Protein AF-A0A7S0TA50-F1 (afdb_monomer_lite)

Foldseek 3Di:
DVVVVVVVPDDDDDDDDPPQWDFDPAFDDPLRLLQLLLVLLLQQLVDDPVRQVVVPWDDFACLQEPPNDDVVCLVCQLVVLCVVCVVVVVPCVVVNCVSVVCSVCVVVVNVVFVVLLVVRKTWGLRQQERVQKIWHFDDDPPDDDTRIHIDGHDSVRIGITHSVNNSVNHCVHRHDVVQVDDPPDDGPSNVSSVVSNVVSNVVVVVVVVVPPDPPPDPDDDDD

Sequence (223 aa):
NEIDDVLRMSFMIVMEDLEGWTQPSGIMQKEEAQSAIRALAQFHASCSPAVLADLQLERGSFWSPLTKRPASEVESMDESWAALVENFPHELKPLSWIGTALRLVSSELDSIASRLTQQYPALIHGDAKAPNMFFRCLRSGEDGEGVLETKLVDFQWSGVGFGAVDVEYLLATSTDAYLCMDAFGPTPYHRMYYEAWVAAARNKTRIGTSAGVCFDGDQDHDG

pLDDT: mean 82.38, std 17.45, range [34.06, 98.0]

InterPro domains:
  IPR004119 Ecdysteroid kinase-like [PF02958] (13-178)
  IPR011009 Protein kinase-like domain superfamily [SSF56112] (12-184)

Structure (mmCIF, N/CA/C/O backbone):
data_AF-A0A7S0TA50-F1
#
_entry.id   AF-A0A7S0TA50-F1
#
loop_
_atom_site.group_PDB
_atom_site.id
_atom_site.type_symbol
_atom_site.label_atom_id
_atom_site.label_alt_id
_atom_site.label_comp_id
_atom_site.label_asym_id
_atom_site.label_entity_id
_atom_site.label_seq_id
_atom_site.pdbx_PDB_ins_code
_atom_site.Cartn_x
_atom_site.Cartn_y
_atom_site.Cartn_z
_atom_site.occupancy
_atom_site.B_iso_or_equiv
_atom_site.auth_seq_id
_atom_site.auth_comp_id
_atom_site.auth_asym_id
_atom_site.auth_atom_id
_atom_site.pdbx_PDB_model_num
ATOM 1 N N . ASN A 1 1 ? 11.323 -33.831 14.080 1.00 52.47 1 ASN A N 1
ATOM 2 C CA . ASN A 1 1 ? 9.902 -34.201 13.926 1.00 52.47 1 ASN A CA 1
ATOM 3 C C . ASN A 1 1 ? 8.905 -33.272 14.618 1.00 52.47 1 ASN A C 1
ATOM 5 O O . ASN A 1 1 ? 7.731 -33.500 14.415 1.00 52.47 1 ASN A O 1
ATOM 9 N N . GLU A 1 2 ? 9.305 -32.207 15.329 1.00 50.88 2 GLU A N 1
ATOM 10 C CA . GLU A 1 2 ? 8.359 -31.158 15.797 1.00 50.88 2 GLU A CA 1
ATOM 11 C C . GLU A 1 2 ? 8.230 -29.966 14.827 1.00 50.88 2 GLU A C 1
ATOM 13 O O . GLU A 1 2 ? 7.226 -29.264 14.834 1.00 50.88 2 GLU A O 1
ATOM 18 N N . ILE A 1 3 ? 9.220 -29.749 13.952 1.00 52.62 3 ILE A N 1
ATOM 19 C CA . ILE A 1 3 ? 9.240 -28.618 13.001 1.00 52.62 3 ILE A CA 1
ATOM 20 C C . ILE A 1 3 ? 8.181 -28.777 11.889 1.00 52.62 3 ILE A C 1
ATOM 22 O O . ILE A 1 3 ? 7.643 -27.781 11.412 1.00 52.62 3 ILE A O 1
ATOM 26 N N . ASP A 1 4 ? 7.816 -30.013 11.533 1.00 49.25 4 ASP A N 1
ATOM 27 C CA . ASP A 1 4 ? 6.771 -30.289 10.533 1.00 49.25 4 ASP A CA 1
ATOM 28 C C . ASP A 1 4 ? 5.342 -30.031 11.051 1.00 49.25 4 ASP A C 1
ATOM 30 O O . ASP A 1 4 ? 4.429 -29.849 10.244 1.00 49.25 4 ASP A O 1
ATOM 34 N N . ASP A 1 5 ? 5.124 -29.984 12.372 1.00 48.88 5 ASP A N 1
ATOM 35 C CA . ASP A 1 5 ? 3.789 -29.779 12.959 1.00 48.88 5 ASP A CA 1
ATOM 36 C C . ASP A 1 5 ? 3.395 -28.294 13.040 1.00 48.88 5 ASP A C 1
ATOM 38 O O . ASP A 1 5 ? 2.219 -27.959 12.893 1.00 48.88 5 ASP A O 1
ATOM 42 N N . VAL A 1 6 ? 4.363 -27.378 13.174 1.00 52.69 6 VAL A N 1
ATOM 43 C CA . VAL A 1 6 ? 4.094 -25.925 13.196 1.00 52.69 6 VAL A CA 1
ATOM 44 C C . VAL A 1 6 ? 3.616 -25.425 11.826 1.00 52.69 6 VAL A C 1
ATOM 46 O O . VAL A 1 6 ? 2.720 -24.589 11.746 1.00 52.69 6 VAL A O 1
ATOM 49 N N . LEU A 1 7 ? 4.136 -26.001 10.735 1.00 52.47 7 LEU A N 1
ATOM 50 C CA . LEU A 1 7 ? 3.726 -25.677 9.361 1.00 52.47 7 LEU A CA 1
ATOM 51 C C . LEU A 1 7 ? 2.369 -26.289 8.962 1.00 52.47 7 LEU A C 1
ATOM 53 O O . LEU A 1 7 ? 1.858 -26.005 7.880 1.00 52.47 7 LEU A O 1
ATOM 57 N N . ARG A 1 8 ? 1.771 -27.123 9.824 1.00 53.59 8 ARG A N 1
ATOM 58 C CA . ARG A 1 8 ? 0.462 -27.762 9.611 1.00 53.59 8 ARG A CA 1
ATOM 59 C C . ARG A 1 8 ? -0.677 -27.114 10.385 1.00 53.59 8 ARG A C 1
ATOM 61 O O . ARG A 1 8 ? -1.814 -27.580 10.275 1.00 53.59 8 ARG A O 1
ATOM 68 N N . MET A 1 9 ? -0.418 -26.048 11.140 1.00 57.44 9 MET A N 1
ATOM 69 C CA . MET A 1 9 ? -1.472 -25.340 11.860 1.00 57.44 9 MET A CA 1
ATOM 70 C C . MET A 1 9 ? -2.361 -24.570 10.879 1.00 57.44 9 MET A C 1
ATOM 72 O O . MET A 1 9 ? -2.149 -23.402 10.576 1.00 57.44 9 MET A O 1
ATOM 76 N N . SER A 1 10 ? -3.386 -25.257 10.381 1.00 75.31 10 SER A N 1
ATOM 77 C CA . SER A 1 10 ? -4.509 -24.630 9.697 1.00 75.31 10 SER A CA 1
ATOM 78 C C . SER A 1 10 ? -5.401 -24.008 10.764 1.00 75.31 10 SER A C 1
ATOM 80 O O . SER A 1 10 ? -6.072 -24.723 11.507 1.00 75.31 10 SER A O 1
ATOM 82 N N . PHE A 1 11 ? -5.387 -22.685 10.875 1.00 82.31 11 PHE A N 1
ATOM 83 C CA . PHE A 1 11 ? -6.393 -21.963 11.645 1.00 82.31 11 PHE A CA 1
ATOM 84 C C . PHE A 1 11 ? -7.486 -21.470 10.696 1.00 82.31 11 PHE A C 1
ATOM 86 O O . PHE A 1 11 ? -7.231 -21.150 9.536 1.00 82.31 11 PHE A O 1
ATOM 93 N N . MET A 1 12 ? -8.721 -21.434 11.186 1.00 86.50 12 MET A N 1
ATOM 94 C CA . MET A 1 12 ? -9.870 -20.928 10.444 1.00 86.50 12 MET A CA 1
ATOM 95 C C . MET A 1 12 ? -10.347 -19.647 11.115 1.00 86.50 12 MET A C 1
ATOM 97 O O . MET A 1 12 ? -10.626 -19.646 12.313 1.00 86.50 12 MET A O 1
ATOM 101 N N . ILE A 1 13 ? -10.454 -18.572 10.338 1.00 88.81 13 ILE A N 1
ATOM 102 C CA . ILE A 1 13 ? -11.077 -17.321 10.772 1.00 88.81 13 ILE A CA 1
ATOM 103 C C . ILE A 1 13 ? -12.459 -17.254 10.128 1.00 88.81 13 ILE A C 1
ATOM 105 O O . ILE A 1 13 ? -12.588 -17.407 8.915 1.00 88.81 13 ILE A O 1
ATOM 109 N N . VAL A 1 14 ? -13.488 -17.025 10.941 1.00 93.00 14 VAL A N 1
ATOM 110 C CA . VAL A 1 14 ? -14.840 -16.720 10.462 1.00 93.00 14 VAL A CA 1
ATOM 111 C C . VAL A 1 14 ? -15.007 -15.205 10.502 1.00 93.00 14 VAL A C 1
ATOM 113 O O . VAL A 1 14 ? -14.788 -14.592 11.544 1.00 93.00 14 VAL A O 1
ATOM 116 N N . MET A 1 15 ? -15.360 -14.611 9.366 1.00 93.62 15 MET A N 1
ATOM 117 C CA . MET A 1 15 ? -15.550 -13.168 9.205 1.00 93.62 15 MET A CA 1
ATOM 118 C C . MET A 1 15 ? -16.961 -12.884 8.695 1.00 93.62 15 MET A C 1
ATOM 120 O O . MET A 1 15 ? -17.602 -13.757 8.109 1.00 93.62 15 MET 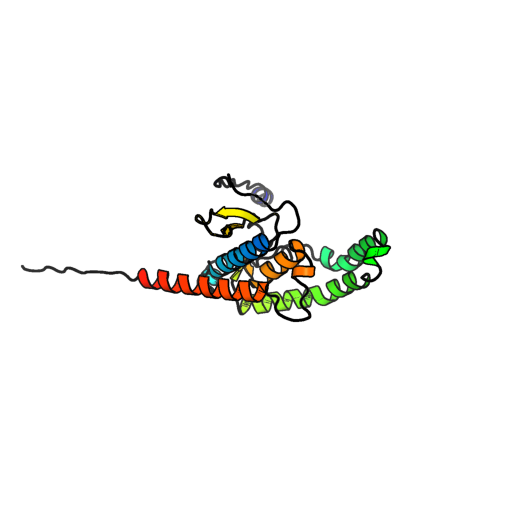A O 1
ATOM 124 N N . GLU A 1 16 ? -17.440 -11.664 8.924 1.00 94.12 16 GLU A N 1
ATOM 125 C CA . GLU A 1 16 ? -18.683 -11.184 8.322 1.00 94.12 16 GLU A CA 1
ATOM 126 C C . GLU A 1 16 ? -18.547 -11.102 6.798 1.00 94.12 16 GLU A C 1
ATOM 128 O O . GLU A 1 16 ? -17.485 -10.750 6.278 1.00 94.12 16 GLU A O 1
ATOM 133 N N . ASP A 1 17 ? -19.637 -11.397 6.088 1.00 93.50 17 ASP A N 1
ATOM 134 C CA . ASP A 1 17 ? -19.695 -11.221 4.640 1.00 93.50 17 ASP A CA 1
ATOM 135 C C . ASP A 1 17 ? -19.689 -9.729 4.267 1.00 93.50 17 ASP A C 1
ATOM 137 O O . ASP A 1 17 ? -20.190 -8.863 4.992 1.00 93.50 17 ASP A O 1
ATOM 141 N N . LEU A 1 18 ? -19.127 -9.426 3.102 1.00 94.25 18 LEU A N 1
ATOM 142 C CA . LEU A 1 18 ? -19.093 -8.097 2.508 1.00 94.25 18 LEU A CA 1
ATOM 143 C C . LEU A 1 18 ? -20.236 -7.918 1.499 1.00 94.25 18 LEU A C 1
ATOM 145 O O . LEU A 1 18 ? -20.070 -7.272 0.465 1.00 94.25 18 LEU A O 1
ATOM 149 N N . GLU A 1 19 ? -21.423 -8.443 1.813 1.00 94.69 19 GLU A N 1
ATOM 150 C CA . GLU A 1 19 ? -22.618 -8.245 0.993 1.00 94.69 19 GLU A CA 1
ATOM 151 C C . GLU A 1 19 ? -22.903 -6.742 0.799 1.00 94.69 19 GLU A C 1
ATOM 153 O O . GLU A 1 19 ? -22.892 -5.941 1.742 1.00 94.69 19 GLU A O 1
ATOM 158 N N . GLY A 1 20 ? -23.132 -6.336 -0.454 1.00 93.19 20 GLY A N 1
ATOM 159 C CA . GLY A 1 20 ? -23.351 -4.935 -0.828 1.00 93.19 20 GLY A CA 1
ATOM 160 C C . GLY A 1 20 ? -22.077 -4.096 -0.974 1.00 93.19 20 GLY A C 1
ATOM 161 O O . GLY A 1 20 ? -22.177 -2.881 -1.154 1.00 93.19 20 GLY A O 1
ATOM 162 N N . TRP A 1 21 ? -20.900 -4.721 -0.913 1.00 96.06 21 TRP A N 1
ATOM 163 C CA . TRP A 1 21 ? -19.621 -4.098 -1.234 1.00 96.06 21 TRP A CA 1
ATOM 164 C C . TRP A 1 21 ? -19.095 -4.579 -2.587 1.00 96.06 21 TRP A C 1
ATOM 166 O O . TRP A 1 21 ? -19.357 -5.704 -3.008 1.00 96.06 21 TRP A O 1
ATOM 176 N N . THR A 1 22 ? -18.317 -3.739 -3.262 1.00 95.06 22 THR A N 1
ATOM 177 C CA . THR A 1 22 ? -17.723 -4.048 -4.568 1.00 95.06 22 THR A CA 1
ATOM 178 C C . THR A 1 22 ? -16.230 -3.772 -4.569 1.00 95.06 22 THR A C 1
ATOM 180 O O . THR A 1 22 ? -15.790 -2.746 -4.055 1.00 95.06 22 THR A O 1
ATOM 183 N N . GLN A 1 23 ? -15.451 -4.658 -5.181 1.00 94.31 23 GLN A N 1
ATOM 184 C CA . GLN A 1 23 ? -14.052 -4.378 -5.504 1.00 94.31 23 GLN A CA 1
ATOM 185 C C . GLN A 1 23 ? -13.962 -3.593 -6.821 1.00 94.31 23 GLN A C 1
ATOM 187 O O . GLN A 1 23 ? -14.838 -3.751 -7.680 1.00 94.31 23 GLN A O 1
ATOM 192 N N . PRO A 1 24 ? -12.900 -2.799 -7.028 1.00 89.81 24 PRO A N 1
ATOM 193 C CA . PRO A 1 24 ? -12.636 -2.175 -8.317 1.00 89.81 24 PRO A CA 1
ATOM 194 C C . PRO A 1 24 ? -12.421 -3.243 -9.393 1.00 89.81 24 PRO A C 1
ATOM 196 O O . PRO A 1 24 ? -11.704 -4.220 -9.181 1.00 89.81 24 PRO A O 1
ATOM 199 N N . SER A 1 25 ? -12.980 -3.041 -10.586 1.00 84.06 25 SER A N 1
ATOM 200 C CA . SER A 1 25 ? -12.783 -3.949 -11.728 1.00 84.06 25 SER A CA 1
ATOM 201 C C . SER A 1 25 ? -11.457 -3.722 -12.474 1.00 84.06 25 SER A C 1
ATOM 203 O O . SER A 1 25 ? -11.287 -4.207 -13.591 1.00 84.06 25 SER A O 1
ATOM 205 N N . GLY A 1 26 ? -10.538 -2.937 -11.906 1.00 86.25 26 GLY A N 1
ATOM 206 C CA . GLY A 1 26 ? -9.295 -2.507 -12.541 1.00 86.25 26 GLY A CA 1
ATOM 207 C C . GLY A 1 26 ? -8.656 -1.337 -11.794 1.00 86.25 26 GLY A C 1
ATOM 208 O O . GLY A 1 26 ? -8.578 -1.348 -10.568 1.00 86.25 26 GLY A O 1
ATOM 209 N N . ILE A 1 27 ? -8.208 -0.327 -12.542 1.00 89.38 27 ILE A N 1
ATOM 210 C CA . ILE A 1 27 ? -7.682 0.923 -11.980 1.00 89.38 27 ILE A CA 1
ATOM 211 C C . ILE A 1 27 ? -8.809 1.660 -11.245 1.00 89.38 27 ILE A C 1
ATOM 213 O O . ILE A 1 27 ? -9.900 1.833 -11.797 1.00 89.38 27 ILE A O 1
ATOM 217 N N . MET A 1 28 ? -8.533 2.105 -10.017 1.00 91.56 28 MET A N 1
ATOM 218 C CA . MET A 1 28 ? -9.489 2.862 -9.215 1.00 91.56 28 MET A CA 1
ATOM 219 C C . MET A 1 28 ? -9.845 4.182 -9.885 1.00 91.56 28 MET A C 1
ATOM 221 O O . MET A 1 28 ? -8.977 4.921 -10.362 1.00 91.56 28 MET A O 1
ATOM 225 N N . GLN A 1 29 ? -11.130 4.510 -9.841 1.00 88.94 29 GLN A N 1
ATOM 226 C CA . GLN A 1 29 ? -11.613 5.841 -10.163 1.00 88.94 29 GLN A CA 1
ATOM 227 C C . GLN A 1 29 ? -11.187 6.840 -9.085 1.00 88.94 29 GLN A C 1
ATOM 229 O O . GLN A 1 29 ? -10.786 6.484 -7.973 1.00 88.94 29 GLN A O 1
ATOM 234 N N . LYS A 1 30 ? -11.287 8.127 -9.413 1.00 88.19 30 LYS A N 1
ATOM 235 C CA . LYS A 1 30 ? -10.878 9.217 -8.525 1.00 88.19 30 LYS A CA 1
ATOM 236 C C . LYS A 1 30 ? -11.561 9.122 -7.158 1.00 88.19 30 LYS A C 1
ATOM 238 O O . LYS A 1 30 ? -10.901 9.271 -6.135 1.00 88.19 30 LYS A O 1
ATOM 243 N N . GLU A 1 31 ? -12.861 8.865 -7.124 1.00 89.75 31 GLU A N 1
ATOM 244 C CA . GLU A 1 31 ? -13.657 8.814 -5.895 1.00 89.75 31 GLU A CA 1
ATOM 245 C C . GLU A 1 31 ? -13.261 7.613 -5.020 1.00 89.75 31 GLU A C 1
ATOM 247 O O . GLU A 1 31 ? -13.163 7.742 -3.796 1.00 89.75 31 GLU A O 1
ATOM 252 N N . GLU A 1 32 ? -12.960 6.471 -5.645 1.00 92.69 32 GLU A N 1
ATOM 253 C CA . GLU A 1 32 ? -12.460 5.263 -4.978 1.00 92.69 32 GLU A CA 1
ATOM 254 C C . GLU A 1 32 ? -11.074 5.517 -4.379 1.00 92.69 32 GLU A C 1
ATOM 256 O O . GLU A 1 32 ? -10.876 5.309 -3.184 1.00 92.69 32 GLU A O 1
ATOM 261 N N . ALA A 1 33 ? -10.145 6.080 -5.160 1.00 92.81 33 ALA A N 1
ATOM 262 C CA . ALA A 1 33 ? -8.814 6.456 -4.687 1.00 92.81 33 ALA A CA 1
ATOM 263 C C . ALA A 1 33 ? -8.885 7.423 -3.494 1.00 92.81 33 ALA A C 1
ATOM 265 O O . ALA A 1 33 ? -8.192 7.245 -2.493 1.00 92.81 33 ALA A O 1
ATOM 266 N N . GLN A 1 34 ? -9.763 8.428 -3.554 1.00 92.69 34 GLN A N 1
ATOM 267 C CA . GLN A 1 34 ? -9.969 9.350 -2.439 1.00 92.69 34 GLN A CA 1
ATOM 268 C C . GLN A 1 34 ? -10.532 8.652 -1.195 1.00 92.69 34 GLN A C 1
ATOM 270 O O . GLN A 1 34 ? -10.102 8.953 -0.080 1.00 92.69 34 GLN A O 1
ATOM 275 N N . SER A 1 35 ? -11.501 7.746 -1.353 1.00 95.25 35 SER A N 1
ATOM 276 C CA . SER A 1 35 ? -12.054 6.984 -0.228 1.00 95.25 35 SER A CA 1
ATOM 277 C C . SER A 1 35 ? -11.005 6.054 0.390 1.00 95.25 35 SER A C 1
ATOM 279 O O . SER A 1 35 ? -10.816 6.069 1.608 1.00 95.25 35 SER A O 1
ATOM 281 N N . ALA A 1 36 ? -10.232 5.353 -0.439 1.00 96.19 36 ALA A N 1
ATOM 282 C CA . ALA A 1 36 ? -9.151 4.473 -0.014 1.00 96.19 36 ALA A CA 1
ATOM 283 C C . ALA A 1 36 ? -8.050 5.218 0.753 1.00 96.19 36 ALA A C 1
ATOM 285 O O . ALA A 1 36 ? -7.636 4.781 1.826 1.00 96.19 36 ALA A O 1
ATOM 286 N N . ILE A 1 37 ? -7.629 6.391 0.268 1.00 96.12 37 ILE A N 1
ATOM 287 C CA . ILE A 1 37 ? -6.649 7.241 0.959 1.00 96.12 37 ILE A CA 1
ATOM 288 C C . ILE A 1 37 ? -7.154 7.668 2.343 1.00 96.12 37 ILE A C 1
ATOM 290 O O . ILE A 1 37 ? -6.395 7.648 3.316 1.00 96.12 37 ILE A O 1
ATOM 294 N N . ARG A 1 38 ? -8.440 8.024 2.461 1.00 96.56 38 ARG A N 1
ATOM 295 C CA . ARG A 1 38 ? -9.046 8.360 3.759 1.00 96.56 38 ARG A CA 1
ATOM 296 C C . ARG A 1 38 ? -9.114 7.143 4.682 1.00 96.56 38 ARG A C 1
ATOM 298 O O . ARG A 1 38 ? -8.832 7.291 5.870 1.00 96.56 38 ARG A O 1
ATOM 305 N N . ALA A 1 39 ? -9.438 5.962 4.158 1.00 97.69 39 ALA A N 1
ATOM 306 C CA . ALA A 1 39 ? -9.465 4.726 4.936 1.00 97.69 39 ALA A CA 1
ATOM 307 C C . ALA A 1 39 ? -8.070 4.329 5.441 1.00 97.69 39 ALA A C 1
ATOM 309 O O . ALA A 1 39 ? -7.925 4.023 6.622 1.00 97.69 39 ALA A O 1
ATOM 310 N N . LEU A 1 40 ? -7.028 4.436 4.608 1.00 98.00 40 LEU A N 1
ATOM 311 C CA . LEU A 1 40 ? -5.639 4.245 5.042 1.00 98.00 40 LEU A CA 1
ATOM 312 C C . LEU A 1 40 ? -5.243 5.255 6.122 1.00 98.00 40 LEU A C 1
ATOM 314 O O . LEU A 1 40 ? -4.674 4.880 7.140 1.00 98.00 40 LEU A O 1
ATOM 318 N N . ALA A 1 41 ? -5.596 6.532 5.961 1.00 97.44 41 ALA A N 1
ATOM 319 C CA . ALA A 1 41 ? -5.316 7.552 6.970 1.00 97.44 41 ALA A CA 1
ATOM 320 C C . ALA A 1 41 ? -5.976 7.238 8.326 1.00 97.44 41 ALA A C 1
ATOM 322 O O . ALA A 1 41 ? -5.345 7.378 9.377 1.00 97.44 41 ALA A O 1
ATOM 323 N N . GLN A 1 42 ? -7.229 6.775 8.307 1.00 96.69 42 GLN A N 1
ATOM 324 C CA . GLN A 1 42 ? -7.944 6.327 9.504 1.00 96.69 42 GLN A CA 1
ATOM 325 C C . GLN A 1 42 ? -7.303 5.079 10.117 1.00 96.69 42 GLN A C 1
ATOM 327 O O . GLN A 1 42 ? -7.109 5.027 11.333 1.00 96.69 42 GLN A O 1
ATOM 332 N N . PHE A 1 43 ? -6.932 4.106 9.285 1.00 97.06 43 PHE A N 1
ATOM 333 C CA . PHE A 1 43 ? -6.263 2.884 9.709 1.00 97.06 43 PHE A CA 1
ATOM 334 C C . PHE A 1 43 ? -4.891 3.170 10.338 1.00 97.06 43 PHE A C 1
ATOM 336 O O . PHE A 1 43 ? -4.618 2.709 11.443 1.00 97.06 43 PHE A O 1
ATOM 343 N N . HIS A 1 44 ? -4.064 4.025 9.739 1.00 96.56 44 HIS A N 1
ATOM 344 C CA . HIS A 1 44 ? -2.761 4.404 10.298 1.00 96.56 44 HIS A CA 1
ATOM 345 C C . HIS A 1 44 ? -2.894 5.201 11.599 1.00 96.56 44 HIS A C 1
ATOM 347 O O . HIS A 1 44 ? -2.057 5.089 12.491 1.00 96.56 44 HIS A O 1
ATOM 353 N N . ALA A 1 45 ? -3.962 5.992 11.743 1.00 94.88 45 ALA A N 1
ATOM 354 C CA . ALA A 1 45 ? -4.285 6.659 12.999 1.00 94.88 45 ALA A CA 1
ATOM 355 C C . ALA A 1 45 ? -4.888 5.699 14.046 1.00 94.88 45 ALA A C 1
ATOM 357 O O . ALA A 1 45 ? -4.994 6.070 15.217 1.00 94.88 45 ALA A O 1
ATOM 358 N N . SER A 1 46 ? -5.289 4.474 13.669 1.00 92.69 46 SER A N 1
ATOM 359 C CA . SER A 1 46 ? -6.020 3.515 14.515 1.00 92.69 46 SER A CA 1
ATOM 360 C C . SER A 1 46 ? -5.192 2.898 15.648 1.00 92.69 46 SER A C 1
ATOM 362 O O . SER A 1 46 ? -5.774 2.451 16.638 1.00 92.69 46 SER A O 1
ATOM 364 N N . CYS A 1 47 ? -3.868 3.035 15.621 1.00 90.12 47 CYS A N 1
ATOM 365 C CA . CYS A 1 47 ? -2.986 2.585 16.692 1.00 90.12 47 CYS A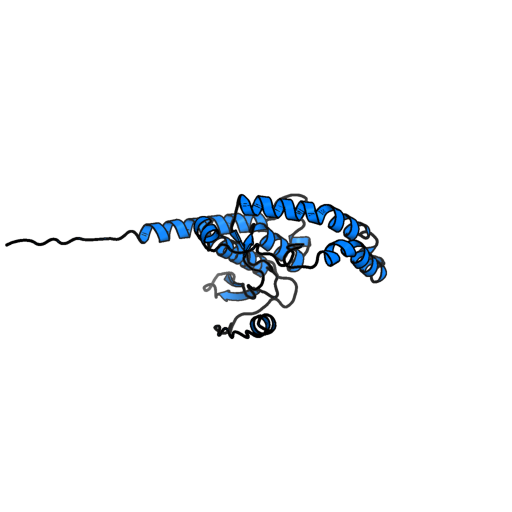 CA 1
ATOM 366 C C . CYS A 1 47 ? -2.069 3.722 17.157 1.00 90.12 47 CYS A C 1
ATOM 368 O O . CYS A 1 47 ? -1.569 4.490 16.340 1.00 90.12 47 CYS A O 1
ATOM 370 N N . SER A 1 48 ? -1.869 3.868 18.471 1.00 88.81 48 SER A N 1
ATOM 371 C CA . SER A 1 48 ? -0.901 4.843 18.985 1.00 88.81 48 SER A CA 1
ATOM 372 C C . SER A 1 48 ? 0.521 4.268 18.920 1.00 88.81 48 SER A C 1
ATOM 374 O O . SER A 1 48 ? 0.681 3.049 19.019 1.00 88.81 48 SER A O 1
ATOM 376 N N . PRO A 1 49 ? 1.562 5.116 18.827 1.00 87.75 49 PRO A N 1
ATOM 377 C CA . PRO A 1 49 ? 2.951 4.659 18.889 1.00 87.75 49 PRO A CA 1
ATOM 378 C C . PRO A 1 49 ? 3.280 3.831 20.138 1.00 87.75 49 PRO A C 1
ATOM 380 O O . PRO A 1 49 ? 4.047 2.881 20.050 1.00 87.75 49 PRO A O 1
ATOM 383 N N . ALA A 1 50 ? 2.671 4.157 21.284 1.00 87.50 50 ALA A N 1
ATOM 384 C CA . ALA A 1 50 ? 2.853 3.398 22.521 1.00 87.50 50 ALA A CA 1
ATOM 385 C C . ALA A 1 50 ? 2.315 1.963 22.391 1.00 87.50 50 ALA A C 1
ATOM 387 O O . ALA A 1 50 ? 3.034 1.016 22.676 1.00 87.50 50 ALA A O 1
ATOM 388 N N . VAL A 1 51 ? 1.095 1.799 21.864 1.00 89.31 51 VAL A N 1
ATOM 389 C CA . VAL A 1 51 ? 0.512 0.465 21.641 1.00 89.31 51 VAL A CA 1
ATOM 390 C C . VAL A 1 51 ? 1.331 -0.328 20.619 1.00 89.31 51 VAL A C 1
ATOM 392 O O . VAL A 1 51 ? 1.540 -1.521 20.795 1.00 89.31 51 VAL A O 1
ATOM 395 N N . LEU A 1 52 ? 1.841 0.321 19.567 1.00 90.38 52 LEU A N 1
ATOM 396 C CA . LEU A 1 52 ? 2.703 -0.346 18.585 1.00 90.38 52 LEU A CA 1
ATOM 397 C C . LEU A 1 52 ? 4.003 -0.869 19.200 1.00 90.38 52 LEU A C 1
ATOM 399 O O . LEU A 1 52 ? 4.436 -1.964 18.849 1.00 90.38 52 LEU A O 1
ATOM 403 N N . ALA A 1 53 ? 4.609 -0.102 20.110 1.00 88.25 53 ALA A N 1
ATOM 404 C CA . ALA A 1 53 ? 5.807 -0.529 20.822 1.00 88.25 53 ALA A CA 1
ATOM 405 C C . ALA A 1 53 ? 5.538 -1.763 21.702 1.00 88.25 53 ALA A C 1
ATOM 407 O O . ALA A 1 53 ? 6.372 -2.667 21.749 1.00 88.25 53 ALA A O 1
ATOM 408 N N . ASP A 1 54 ? 4.361 -1.830 22.332 1.00 90.19 54 ASP A N 1
ATOM 409 C CA . ASP A 1 54 ? 3.965 -2.949 23.194 1.00 90.19 54 ASP A CA 1
ATOM 410 C C . ASP A 1 54 ? 3.641 -4.228 22.406 1.00 90.19 54 ASP A C 1
ATOM 412 O O . ASP A 1 54 ? 3.934 -5.329 22.869 1.00 90.19 54 ASP A O 1
ATOM 416 N N . LEU A 1 55 ? 3.060 -4.102 21.208 1.00 87.50 55 LEU A N 1
ATOM 417 C CA . LEU A 1 55 ? 2.669 -5.250 20.379 1.00 87.50 55 LEU A CA 1
ATOM 418 C C . LEU A 1 55 ? 3.855 -5.992 19.744 1.00 87.50 55 LEU A C 1
ATOM 420 O O . LEU A 1 55 ? 3.657 -7.091 19.231 1.00 87.50 55 LEU A O 1
ATOM 424 N N . GLN A 1 56 ? 5.058 -5.402 19.747 1.00 84.94 56 GLN A N 1
ATOM 425 C CA . GLN A 1 56 ? 6.278 -5.986 19.166 1.00 84.94 56 GLN A CA 1
ATOM 426 C C . GLN A 1 56 ? 6.077 -6.528 17.740 1.00 84.94 56 GLN A C 1
ATOM 428 O O . GLN A 1 56 ? 6.639 -7.556 17.362 1.00 84.94 56 GLN A O 1
ATOM 433 N N . LEU A 1 57 ? 5.251 -5.841 16.945 1.00 86.06 57 LEU A N 1
ATOM 434 C CA . LEU A 1 57 ? 4.946 -6.273 15.587 1.00 86.06 57 LEU A CA 1
ATOM 435 C C . LEU A 1 57 ? 6.200 -6.224 14.718 1.00 86.06 57 LEU A C 1
ATOM 437 O O . LEU A 1 57 ? 6.977 -5.266 14.764 1.00 86.06 57 LEU A O 1
ATOM 441 N N . GLU A 1 58 ? 6.344 -7.227 13.860 1.00 88.94 58 GLU A N 1
ATOM 442 C CA . GLU A 1 58 ? 7.315 -7.175 12.778 1.00 88.94 58 GLU A CA 1
ATOM 443 C C . GLU A 1 58 ? 6.986 -6.045 11.797 1.00 88.94 58 GLU A C 1
ATOM 445 O O . GLU A 1 58 ? 5.871 -5.506 11.752 1.00 88.94 58 GLU A O 1
ATOM 450 N N . ARG A 1 59 ? 7.972 -5.692 10.969 1.00 87.69 59 ARG A N 1
ATOM 451 C CA . ARG A 1 59 ? 7.784 -4.684 9.933 1.00 87.69 59 ARG A CA 1
ATOM 452 C C . ARG A 1 59 ? 6.703 -5.129 8.944 1.00 87.69 59 ARG A C 1
ATOM 454 O O . ARG A 1 59 ? 6.796 -6.193 8.327 1.00 87.69 59 ARG A O 1
ATOM 461 N N . GLY A 1 60 ? 5.689 -4.286 8.781 1.00 89.06 60 GLY A N 1
ATOM 462 C CA . GLY A 1 60 ? 4.694 -4.425 7.724 1.00 89.06 60 GLY A CA 1
ATOM 463 C C . GLY A 1 60 ? 5.302 -4.015 6.387 1.00 89.06 60 GLY A C 1
ATOM 464 O O . GLY A 1 60 ? 6.081 -3.064 6.348 1.00 89.06 60 GLY A O 1
ATOM 465 N N . SER A 1 61 ? 4.984 -4.755 5.324 1.00 87.31 61 SER A N 1
ATOM 466 C CA . SER A 1 61 ? 5.285 -4.466 3.908 1.00 87.31 61 SER A CA 1
ATOM 467 C C . SER A 1 61 ? 5.419 -5.778 3.140 1.00 87.31 61 SER A C 1
ATOM 469 O O . SER A 1 61 ? 6.205 -6.648 3.516 1.00 87.31 61 SER A O 1
ATOM 471 N N . PHE A 1 62 ? 4.708 -5.886 2.024 1.00 83.38 62 PHE A N 1
ATOM 472 C CA . PHE A 1 62 ? 4.909 -6.925 1.023 1.00 83.38 62 PHE A CA 1
ATOM 473 C C . PHE A 1 62 ? 6.304 -6.829 0.390 1.00 83.38 62 PHE A C 1
ATOM 475 O O . PHE A 1 62 ? 6.919 -7.842 0.083 1.00 83.38 62 PHE A O 1
ATOM 482 N N . TRP A 1 63 ? 6.841 -5.615 0.249 1.00 75.38 63 TRP A N 1
ATOM 483 C CA . TRP A 1 63 ? 8.128 -5.336 -0.392 1.00 75.38 63 TRP A CA 1
ATOM 484 C C . TRP A 1 63 ? 9.297 -5.177 0.580 1.00 75.38 63 TRP A C 1
ATOM 486 O O . TRP A 1 63 ? 10.299 -4.595 0.188 1.00 75.38 63 TRP A O 1
ATOM 496 N N . SER A 1 64 ? 9.209 -5.661 1.824 1.00 71.25 64 SER A N 1
ATOM 497 C CA . SER A 1 64 ? 10.358 -5.637 2.742 1.00 71.25 64 SER A CA 1
ATOM 498 C C . SER A 1 64 ? 11.432 -6.607 2.236 1.00 71.25 64 SER A C 1
ATOM 500 O O . SER A 1 64 ? 11.267 -7.827 2.405 1.00 71.25 64 SER A O 1
ATOM 502 N N . PRO A 1 65 ? 12.519 -6.118 1.606 1.00 60.41 65 PRO A N 1
ATOM 503 C CA . PRO A 1 65 ? 13.565 -6.991 1.111 1.00 60.41 65 PRO A CA 1
ATOM 504 C C . PRO A 1 65 ? 14.188 -7.699 2.316 1.00 60.41 65 PRO A C 1
ATOM 506 O O . PRO A 1 65 ? 14.292 -7.116 3.394 1.00 60.41 65 PRO A O 1
ATOM 509 N N . LEU A 1 66 ? 14.614 -8.949 2.143 1.00 56.75 66 LEU A N 1
ATOM 510 C CA . LEU A 1 66 ? 15.368 -9.735 3.134 1.00 56.75 66 LEU A CA 1
ATOM 511 C C . LEU A 1 66 ? 14.565 -10.353 4.292 1.00 56.75 66 LEU A C 1
ATOM 513 O O . LEU A 1 66 ? 15.055 -11.313 4.879 1.00 56.75 66 LEU A O 1
ATOM 517 N N . THR A 1 67 ? 13.361 -9.871 4.620 1.00 67.25 67 THR A N 1
ATOM 518 C CA . THR A 1 67 ? 12.530 -10.482 5.683 1.00 67.25 67 THR A CA 1
ATOM 519 C C . THR A 1 67 ? 11.358 -11.287 5.141 1.00 67.25 67 THR A C 1
ATOM 521 O O . THR A 1 67 ? 11.091 -12.379 5.634 1.00 67.25 67 THR A O 1
ATOM 524 N N . LYS A 1 68 ? 10.665 -10.769 4.120 1.00 73.50 68 LYS A N 1
ATOM 525 C CA . LYS A 1 68 ? 9.439 -11.384 3.581 1.00 73.50 68 LYS A CA 1
ATOM 526 C C . LYS A 1 68 ? 9.568 -11.843 2.132 1.00 73.50 68 LYS A C 1
ATOM 528 O O . LYS A 1 68 ? 8.848 -12.745 1.7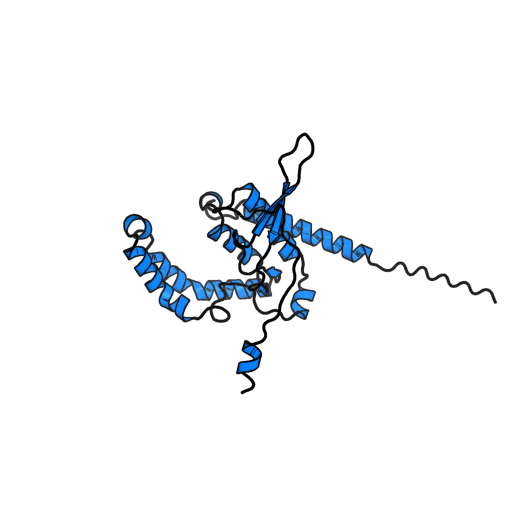12 1.00 73.50 68 LYS A O 1
ATOM 533 N N . ARG A 1 69 ? 10.504 -11.256 1.382 1.00 77.75 69 ARG A N 1
ATOM 534 C CA . ARG A 1 69 ? 10.821 -11.637 0.002 1.00 77.75 69 ARG A CA 1
ATOM 535 C C . ARG A 1 69 ? 12.285 -12.062 -0.120 1.00 77.75 69 ARG A C 1
ATOM 537 O O . ARG A 1 69 ? 13.142 -11.458 0.537 1.00 77.75 69 ARG A O 1
ATOM 544 N N . PRO A 1 70 ? 12.592 -13.092 -0.925 1.00 82.44 70 PRO A N 1
ATOM 545 C CA . PRO A 1 70 ? 13.953 -13.590 -1.049 1.00 82.44 70 PRO A CA 1
ATOM 546 C C . PRO A 1 70 ? 14.853 -12.542 -1.711 1.00 82.44 70 PRO A C 1
ATOM 548 O O . PRO A 1 70 ? 14.475 -11.916 -2.699 1.00 82.44 70 PRO A O 1
ATOM 551 N N . ALA A 1 71 ? 16.068 -12.372 -1.179 1.00 81.50 71 ALA A N 1
ATOM 552 C CA . ALA A 1 71 ? 17.049 -11.398 -1.676 1.00 81.50 71 ALA A CA 1
ATOM 553 C C . ALA A 1 71 ? 17.324 -11.550 -3.182 1.00 81.50 71 ALA A C 1
ATOM 555 O O . ALA A 1 71 ? 17.506 -10.559 -3.888 1.00 81.50 71 ALA A O 1
ATOM 556 N N . SER A 1 72 ? 17.252 -12.789 -3.676 1.00 85.25 72 SER A N 1
ATOM 557 C CA . SER A 1 72 ? 17.435 -13.137 -5.081 1.00 85.25 72 SER A CA 1
ATOM 558 C C . SER A 1 72 ? 16.476 -12.413 -6.026 1.00 85.25 72 SER A C 1
ATOM 560 O O . SER A 1 72 ? 16.824 -12.207 -7.181 1.00 85.25 72 SER A O 1
ATOM 562 N N . GLU A 1 73 ? 15.281 -12.006 -5.584 1.00 85.12 73 GLU A N 1
ATOM 563 C CA . GLU A 1 73 ? 14.363 -11.217 -6.422 1.00 85.12 73 GLU A CA 1
ATOM 564 C C . GLU A 1 73 ? 14.868 -9.793 -6.668 1.00 85.12 73 GLU A C 1
ATOM 566 O O . GLU A 1 73 ? 14.658 -9.241 -7.745 1.00 85.12 73 GLU A O 1
ATOM 571 N N . VAL A 1 74 ? 15.555 -9.194 -5.691 1.00 83.25 74 VAL A N 1
ATOM 572 C CA . VAL A 1 74 ? 16.193 -7.883 -5.869 1.00 83.25 74 VAL A CA 1
ATOM 573 C C . VAL A 1 74 ? 17.466 -8.020 -6.700 1.00 83.25 74 VAL A C 1
ATOM 575 O O . VAL A 1 74 ? 17.734 -7.189 -7.566 1.00 83.25 74 VAL A O 1
ATOM 578 N N . GLU A 1 75 ? 18.237 -9.084 -6.471 1.00 86.06 75 GLU A N 1
ATOM 579 C CA . GLU A 1 75 ? 19.470 -9.360 -7.218 1.00 86.06 75 GLU A CA 1
ATOM 580 C C . GLU A 1 75 ? 19.202 -9.585 -8.711 1.00 86.06 75 GLU A C 1
ATOM 582 O O . GLU A 1 75 ? 19.942 -9.053 -9.535 1.00 86.06 75 GLU A O 1
ATOM 587 N N . SER A 1 76 ? 18.116 -10.298 -9.037 1.00 88.75 76 SER A N 1
ATOM 588 C CA . SER A 1 76 ? 17.674 -10.628 -10.405 1.00 88.75 76 SER A CA 1
ATOM 589 C C . SER A 1 76 ? 16.753 -9.577 -11.039 1.00 88.75 76 SER A C 1
ATOM 591 O O . SER A 1 76 ? 16.152 -9.812 -12.092 1.00 88.75 76 SER A O 1
ATOM 593 N N . MET A 1 77 ? 16.595 -8.410 -10.408 1.00 88.75 77 MET A N 1
ATOM 594 C CA . MET A 1 77 ? 15.660 -7.380 -10.866 1.00 88.75 77 MET A CA 1
ATOM 595 C C . MET A 1 77 ? 16.054 -6.777 -12.220 1.00 88.75 77 MET A C 1
ATOM 597 O O . MET A 1 77 ? 15.181 -6.462 -13.031 1.00 88.75 77 MET A O 1
ATOM 601 N N . ASP A 1 78 ? 17.353 -6.629 -12.489 1.00 91.12 78 ASP A N 1
ATOM 602 C CA . ASP A 1 78 ? 17.847 -6.148 -13.781 1.00 91.12 78 ASP A CA 1
ATOM 603 C C . ASP A 1 78 ? 17.601 -7.166 -14.898 1.00 91.12 78 ASP A C 1
ATOM 605 O O . ASP A 1 78 ? 17.120 -6.783 -15.963 1.00 91.12 78 ASP A O 1
ATOM 609 N N . GLU A 1 79 ? 17.850 -8.449 -14.638 1.00 93.12 79 GLU A N 1
ATOM 610 C CA . GLU A 1 79 ? 17.569 -9.551 -15.564 1.00 93.12 79 GLU A CA 1
ATOM 611 C C . GLU A 1 79 ? 16.068 -9.669 -15.858 1.00 93.12 79 GLU A C 1
ATOM 613 O O . GLU A 1 79 ? 15.657 -9.729 -17.019 1.00 93.12 79 GLU A O 1
ATOM 618 N N . SER A 1 80 ? 15.236 -9.618 -14.815 1.00 92.62 80 SER A N 1
ATOM 619 C CA . SER A 1 80 ? 13.774 -9.676 -14.932 1.00 92.62 80 SER A CA 1
ATOM 620 C C . SER A 1 80 ? 13.225 -8.505 -15.752 1.00 92.62 80 SER A C 1
ATOM 622 O O . SER A 1 80 ? 12.361 -8.690 -16.612 1.00 92.62 80 SER A O 1
ATOM 624 N N . TRP A 1 81 ? 13.749 -7.294 -15.533 1.00 94.81 81 TRP A N 1
ATOM 625 C CA . TRP A 1 81 ? 13.362 -6.121 -16.317 1.00 94.81 81 TRP A CA 1
ATOM 626 C C . TRP A 1 81 ? 13.856 -6.206 -17.763 1.00 94.81 81 TRP A C 1
ATOM 628 O O . TRP A 1 81 ? 13.111 -5.879 -18.684 1.00 94.81 81 TRP A O 1
ATOM 638 N N . ALA A 1 82 ? 15.086 -6.675 -17.985 1.00 94.12 82 ALA A N 1
ATOM 639 C CA . ALA A 1 82 ? 15.633 -6.865 -19.325 1.00 94.12 82 ALA A CA 1
ATOM 640 C C . ALA A 1 82 ? 14.790 -7.854 -20.144 1.00 94.12 82 ALA A C 1
ATOM 642 O O . ALA A 1 82 ? 14.461 -7.563 -21.294 1.00 94.12 82 ALA A O 1
ATOM 643 N N . ALA A 1 83 ? 14.361 -8.963 -19.534 1.00 95.31 83 ALA A N 1
ATOM 644 C CA . ALA A 1 83 ? 13.452 -9.919 -20.162 1.00 95.31 83 ALA A CA 1
ATOM 645 C C . ALA A 1 83 ? 12.090 -9.285 -20.503 1.00 95.31 83 ALA A C 1
ATOM 647 O O . ALA A 1 83 ? 11.516 -9.559 -21.557 1.00 95.31 83 ALA A O 1
ATOM 648 N N . LEU A 1 84 ? 11.564 -8.400 -19.651 1.00 95.12 84 LEU A N 1
ATOM 649 C CA . LEU A 1 84 ? 10.331 -7.669 -19.953 1.00 95.12 84 LEU A CA 1
ATOM 650 C C . LEU A 1 84 ? 10.517 -6.711 -21.143 1.00 95.12 84 LEU A C 1
ATOM 652 O O . LEU A 1 84 ? 9.674 -6.668 -22.037 1.00 95.12 84 LEU A O 1
ATOM 656 N N . VAL A 1 85 ? 11.640 -5.988 -21.197 1.00 96.12 85 VAL A N 1
ATOM 657 C CA . VAL A 1 85 ? 11.987 -5.094 -22.316 1.00 96.12 85 VAL A CA 1
ATOM 658 C C . VAL A 1 85 ? 12.136 -5.863 -23.629 1.00 96.12 85 VAL A C 1
ATOM 660 O O . VAL A 1 85 ? 11.740 -5.355 -24.675 1.00 96.12 85 VAL A O 1
ATOM 663 N N . GLU A 1 86 ? 12.677 -7.080 -23.591 1.00 96.56 86 GLU A N 1
ATOM 664 C CA . GLU A 1 86 ? 12.785 -7.946 -24.769 1.00 96.56 86 GLU A CA 1
ATOM 665 C C . GLU A 1 86 ? 11.409 -8.355 -25.314 1.00 96.56 86 GLU A C 1
ATOM 667 O O . GLU A 1 86 ? 11.206 -8.360 -26.528 1.00 96.56 86 GLU A O 1
ATOM 672 N N . ASN A 1 87 ? 10.447 -8.627 -24.427 1.00 96.81 87 ASN A N 1
ATOM 673 C CA . ASN A 1 87 ? 9.083 -8.997 -24.808 1.00 96.81 87 ASN A CA 1
ATOM 674 C C . ASN A 1 87 ? 8.231 -7.802 -25.277 1.00 96.81 87 ASN A C 1
ATOM 676 O O . ASN A 1 87 ? 7.317 -7.988 -26.080 1.00 96.81 87 ASN A O 1
ATOM 680 N N . PHE A 1 88 ? 8.535 -6.583 -24.814 1.00 95.94 88 PHE A N 1
ATOM 681 C CA . PHE A 1 88 ? 7.794 -5.352 -25.141 1.00 95.94 88 PHE A CA 1
ATOM 682 C C . PHE A 1 88 ? 8.738 -4.210 -25.567 1.00 95.94 88 PHE A C 1
ATOM 684 O O . PHE A 1 88 ? 8.853 -3.177 -24.894 1.00 95.94 88 PHE A O 1
ATOM 691 N N . PRO A 1 89 ? 9.476 -4.380 -26.678 1.00 93.69 89 PRO A N 1
ATOM 692 C CA . PRO A 1 89 ? 10.583 -3.494 -27.023 1.00 93.69 89 PRO A CA 1
ATOM 693 C C . PRO A 1 89 ? 10.131 -2.123 -27.531 1.00 93.69 89 PRO A C 1
ATOM 695 O O . PRO A 1 89 ? 10.909 -1.171 -27.478 1.00 93.69 89 PRO A O 1
ATOM 698 N N . HIS A 1 90 ? 8.908 -1.993 -28.045 1.00 94.81 90 HIS A N 1
ATOM 699 C CA . HIS A 1 90 ? 8.408 -0.713 -28.547 1.00 94.81 90 HIS A CA 1
ATOM 700 C C . HIS A 1 90 ? 8.038 0.230 -27.400 1.00 94.81 90 HIS A C 1
ATOM 702 O O . HIS A 1 90 ? 8.286 1.432 -27.483 1.00 94.81 90 HIS A O 1
ATOM 708 N N . GLU A 1 91 ? 7.507 -0.330 -26.319 1.00 93.31 91 GLU A N 1
ATOM 709 C CA . GLU A 1 91 ? 7.010 0.377 -25.150 1.00 93.31 91 GLU A CA 1
ATOM 710 C C . GLU A 1 91 ? 8.119 0.607 -24.117 1.00 93.31 91 GLU A C 1
ATOM 712 O O . GLU A 1 91 ? 8.235 1.697 -23.559 1.00 93.31 91 GLU A O 1
ATOM 717 N N . LEU A 1 92 ? 8.956 -0.407 -23.868 1.00 94.75 92 LEU A N 1
ATOM 718 C CA . LEU A 1 92 ? 9.831 -0.430 -22.691 1.00 94.75 92 LEU A CA 1
ATOM 719 C C . LEU A 1 92 ? 11.307 -0.172 -22.985 1.00 94.75 92 LEU A C 1
ATOM 721 O O . LEU A 1 92 ? 12.065 0.112 -22.059 1.00 94.75 92 LEU A O 1
ATOM 725 N N . LYS A 1 93 ? 11.748 -0.205 -24.247 1.00 93.50 93 LYS A N 1
ATOM 726 C CA . LYS A 1 93 ? 13.156 0.068 -24.586 1.00 93.50 93 LYS A CA 1
ATOM 727 C C . LYS A 1 93 ? 13.660 1.435 -24.093 1.00 93.50 93 LYS A C 1
ATOM 729 O O . LYS A 1 93 ? 14.783 1.473 -23.593 1.00 93.50 93 LYS A O 1
ATOM 734 N N . PRO A 1 94 ? 12.884 2.539 -24.144 1.00 94.44 94 PRO A N 1
ATOM 735 C CA . PRO A 1 94 ? 13.301 3.814 -23.542 1.00 94.44 94 PRO A CA 1
ATOM 736 C C . PRO A 1 94 ? 13.495 3.751 -22.015 1.00 94.44 94 PRO A C 1
ATOM 738 O O . PRO A 1 94 ? 14.159 4.609 -21.435 1.00 94.44 94 PRO A O 1
ATOM 741 N N . LEU A 1 95 ? 12.924 2.734 -21.368 1.00 93.56 95 LEU A N 1
ATOM 742 C CA . LEU A 1 95 ? 12.933 2.506 -19.926 1.00 93.56 95 LEU A CA 1
ATOM 743 C C . LEU A 1 95 ? 13.863 1.353 -19.521 1.00 93.56 95 LEU A C 1
ATOM 745 O O . LEU A 1 95 ? 13.811 0.891 -18.384 1.00 93.56 95 LEU A O 1
ATOM 749 N N . SER A 1 96 ? 14.743 0.881 -20.409 1.00 93.00 96 SER A N 1
ATOM 750 C CA . SER A 1 96 ? 15.613 -0.276 -20.142 1.00 93.00 96 SER A CA 1
ATOM 751 C C . SER A 1 96 ? 16.540 -0.097 -18.934 1.00 93.00 96 SER A C 1
ATOM 753 O O . SER A 1 96 ? 17.026 -1.071 -18.370 1.00 93.00 96 SER A O 1
ATOM 755 N N . TRP A 1 97 ? 16.781 1.148 -18.524 1.00 92.75 97 TRP A N 1
ATOM 756 C CA . TRP A 1 97 ? 17.611 1.501 -17.376 1.00 92.75 97 TRP A CA 1
ATOM 757 C C . TRP A 1 97 ? 16.914 1.298 -16.018 1.00 92.75 97 TRP A C 1
ATOM 759 O O . TRP A 1 97 ? 17.610 1.256 -15.001 1.00 92.75 97 TRP A O 1
ATOM 769 N N . ILE A 1 98 ? 15.578 1.165 -15.977 1.00 90.88 98 ILE A N 1
ATOM 770 C CA . ILE A 1 98 ? 14.803 1.105 -14.724 1.00 90.88 98 ILE A CA 1
ATOM 771 C C . ILE A 1 98 ? 15.232 -0.075 -13.849 1.00 90.88 98 ILE A C 1
ATOM 773 O O . ILE A 1 98 ? 15.463 0.130 -12.662 1.00 90.88 98 ILE A O 1
ATOM 777 N N . GLY A 1 99 ? 15.403 -1.278 -14.408 1.00 88.31 99 GLY A N 1
ATOM 778 C CA . GLY A 1 99 ? 15.821 -2.454 -13.631 1.00 88.31 99 GLY A CA 1
ATOM 779 C C . GLY A 1 99 ? 17.135 -2.230 -12.872 1.00 88.31 99 GLY A C 1
ATOM 780 O O . GLY A 1 99 ? 17.214 -2.456 -11.665 1.00 88.31 99 GLY A O 1
ATOM 781 N N . THR A 1 100 ? 18.145 -1.679 -13.552 1.00 88.44 100 THR A N 1
ATOM 782 C CA . THR A 1 100 ? 19.427 -1.316 -12.930 1.00 88.44 100 THR A CA 1
ATOM 783 C C . THR A 1 100 ? 19.255 -0.245 -11.858 1.00 88.44 100 THR A C 1
ATOM 785 O O . THR A 1 100 ? 19.828 -0.370 -10.776 1.00 88.44 100 THR A O 1
ATOM 788 N N . ALA A 1 101 ? 18.478 0.804 -12.139 1.00 89.06 101 ALA A N 1
ATOM 789 C CA . ALA A 1 101 ? 18.246 1.878 -11.181 1.00 89.06 101 ALA A CA 1
ATOM 790 C C . ALA A 1 101 ? 17.547 1.365 -9.915 1.00 89.06 101 ALA A C 1
ATOM 792 O O . ALA A 1 101 ? 18.032 1.637 -8.821 1.00 89.06 101 ALA A O 1
ATOM 793 N N . LEU A 1 102 ? 16.477 0.576 -10.056 1.00 85.00 102 LEU A N 1
ATOM 794 C CA . LEU A 1 102 ? 15.746 -0.014 -8.933 1.00 85.00 102 LEU A CA 1
ATOM 795 C C . LEU A 1 102 ? 16.650 -0.900 -8.075 1.00 85.00 102 LEU A C 1
ATOM 797 O O . LEU A 1 102 ? 16.671 -0.736 -6.856 1.00 85.00 102 LEU A O 1
ATOM 801 N N . ARG A 1 103 ? 17.466 -1.765 -8.695 1.00 85.19 103 ARG A N 1
ATOM 802 C CA . ARG A 1 103 ? 18.439 -2.583 -7.960 1.00 85.19 103 ARG A CA 1
ATOM 803 C C . ARG A 1 103 ? 19.391 -1.714 -7.135 1.00 85.19 103 ARG A C 1
ATOM 805 O O . ARG A 1 103 ? 19.585 -1.990 -5.955 1.00 85.19 103 ARG A O 1
ATOM 812 N N . LEU A 1 104 ? 19.945 -0.654 -7.732 1.00 86.38 104 LEU A N 1
ATOM 813 C CA . LEU A 1 104 ? 20.910 0.237 -7.074 1.00 86.38 104 LEU A CA 1
ATOM 814 C C . LEU A 1 104 ? 20.315 1.031 -5.906 1.00 86.38 104 LEU A C 1
ATOM 816 O O . LEU A 1 104 ? 21.034 1.304 -4.948 1.00 86.38 104 LEU A O 1
ATOM 820 N N . VAL A 1 105 ? 19.036 1.411 -5.973 1.00 87.19 105 VAL A N 1
ATOM 821 C CA . VAL A 1 105 ? 18.398 2.226 -4.922 1.00 87.19 105 VAL A CA 1
ATOM 822 C C . VAL A 1 105 ? 17.621 1.406 -3.894 1.00 87.19 105 VAL A C 1
ATOM 824 O O . VAL A 1 105 ? 17.258 1.945 -2.855 1.00 87.19 105 VAL A O 1
ATOM 827 N N . SER A 1 106 ? 17.365 0.122 -4.152 1.00 83.38 106 SER A N 1
ATOM 828 C CA . SER A 1 106 ? 16.511 -0.735 -3.315 1.00 83.38 106 SER A CA 1
ATOM 829 C C . SER A 1 106 ? 16.924 -0.771 -1.837 1.00 83.38 106 SER A C 1
ATOM 831 O O . SER A 1 106 ? 16.082 -0.581 -0.960 1.00 83.38 106 SER A O 1
ATOM 833 N N . SER A 1 107 ? 18.216 -0.954 -1.549 1.00 81.00 107 SER A N 1
ATOM 834 C CA . SER A 1 107 ? 18.745 -0.996 -0.179 1.00 81.00 107 SER A CA 1
ATOM 835 C C . SER A 1 107 ? 18.672 0.361 0.521 1.00 81.00 107 SER A C 1
ATOM 837 O O . SER A 1 107 ? 18.361 0.430 1.710 1.00 81.00 107 SER A O 1
ATOM 839 N N . GLU A 1 108 ? 18.907 1.448 -0.215 1.00 87.00 108 GLU A N 1
ATOM 840 C CA . GLU A 1 108 ? 18.796 2.806 0.315 1.00 87.00 108 GLU A CA 1
ATOM 841 C C . GLU A 1 108 ? 17.336 3.154 0.630 1.00 87.00 108 GLU A C 1
ATOM 843 O O . GLU A 1 108 ? 17.045 3.683 1.702 1.00 87.00 108 GLU A O 1
ATOM 848 N N . LEU A 1 109 ? 16.396 2.797 -0.252 1.00 84.12 109 LEU A N 1
ATOM 849 C CA . LEU A 1 109 ? 14.963 2.966 -0.006 1.00 84.12 109 LEU A CA 1
ATOM 850 C C . LEU A 1 109 ? 14.504 2.173 1.218 1.00 84.12 109 LEU A C 1
ATOM 852 O O . LEU A 1 109 ? 13.741 2.697 2.033 1.00 84.12 109 LEU A O 1
ATOM 856 N N . ASP A 1 110 ? 14.997 0.945 1.386 1.00 84.19 110 ASP A N 1
ATOM 857 C CA . ASP A 1 110 ? 14.676 0.137 2.559 1.00 84.19 110 ASP A CA 1
ATOM 858 C C . ASP A 1 110 ? 15.209 0.760 3.858 1.00 84.19 110 ASP A C 1
ATOM 860 O O . ASP A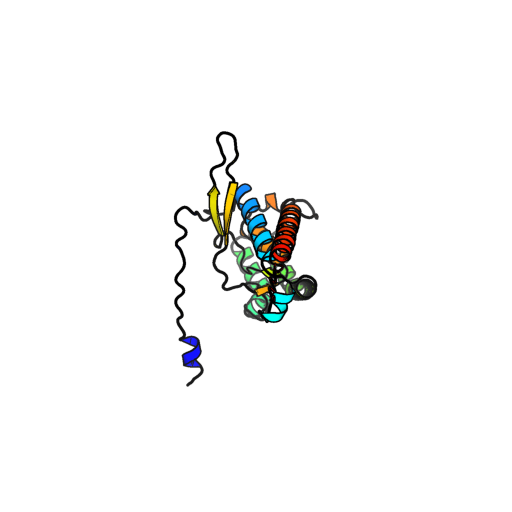 1 110 ? 14.481 0.874 4.848 1.00 84.19 110 ASP A O 1
ATOM 864 N N . SER A 1 111 ? 16.448 1.257 3.829 1.00 86.69 111 SER A N 1
ATOM 865 C CA . SER A 1 111 ? 17.072 1.981 4.941 1.00 86.69 111 SER A CA 1
ATOM 866 C C . SER A 1 111 ? 16.298 3.255 5.304 1.00 86.69 111 SER A C 1
ATOM 868 O O . SER A 1 111 ? 16.001 3.508 6.479 1.00 86.69 111 SER A O 1
ATOM 870 N N . ILE A 1 112 ? 15.893 4.041 4.300 1.00 89.88 112 ILE A N 1
ATOM 871 C CA . ILE A 1 112 ? 15.061 5.235 4.488 1.00 89.88 112 ILE A CA 1
ATOM 872 C C . ILE A 1 112 ? 13.725 4.857 5.133 1.00 89.88 112 ILE A C 1
ATOM 874 O O . ILE A 1 112 ? 13.341 5.472 6.130 1.00 89.88 112 ILE A O 1
ATOM 878 N N . ALA A 1 113 ? 13.038 3.842 4.608 1.00 87.56 113 ALA A N 1
ATOM 879 C CA . ALA A 1 113 ? 11.757 3.388 5.135 1.00 87.56 113 ALA A CA 1
ATOM 880 C C . ALA A 1 113 ? 11.877 2.867 6.578 1.00 87.56 113 ALA A C 1
ATOM 882 O O . ALA A 1 113 ? 11.018 3.166 7.411 1.00 87.56 113 ALA A O 1
ATOM 883 N N . SER A 1 114 ? 12.960 2.160 6.904 1.00 88.25 114 SER A N 1
ATOM 884 C CA . SER A 1 114 ? 13.260 1.700 8.265 1.00 88.25 114 SER A CA 1
ATOM 885 C C . SER A 1 114 ? 13.437 2.873 9.237 1.00 88.25 114 SER A C 1
ATOM 887 O O . SER A 1 114 ? 12.765 2.944 10.268 1.00 88.25 114 SER A O 1
ATOM 889 N N . ARG A 1 115 ? 14.254 3.869 8.874 1.00 92.81 115 ARG A N 1
ATOM 890 C CA . ARG A 1 115 ? 14.455 5.082 9.683 1.00 92.81 115 ARG A CA 1
ATOM 891 C C . ARG A 1 115 ? 13.158 5.873 9.880 1.00 92.81 115 ARG A C 1
ATOM 893 O O . ARG A 1 115 ? 12.879 6.320 10.990 1.00 92.81 115 ARG A O 1
ATOM 900 N N . LEU A 1 116 ? 12.356 6.035 8.827 1.00 92.56 116 LEU A N 1
ATOM 901 C CA . LEU A 1 116 ? 11.070 6.735 8.916 1.00 92.56 116 LEU A CA 1
ATOM 902 C C . LEU A 1 116 ? 10.060 5.970 9.775 1.00 92.56 116 LEU A C 1
ATOM 904 O O . LEU A 1 116 ? 9.316 6.596 10.522 1.00 92.56 116 LEU A O 1
ATOM 908 N N . THR A 1 117 ? 10.080 4.637 9.733 1.00 91.75 117 THR A N 1
ATOM 909 C CA . THR A 1 117 ? 9.261 3.788 10.611 1.00 91.75 117 THR A CA 1
ATOM 910 C C . THR A 1 117 ? 9.627 3.996 12.080 1.00 91.75 117 THR A C 1
ATOM 912 O O . THR A 1 117 ? 8.741 4.099 12.919 1.00 91.75 117 THR A O 1
ATOM 915 N N . GLN A 1 118 ? 10.917 4.115 12.405 1.00 91.19 118 GLN A N 1
ATOM 916 C CA . GLN A 1 118 ? 11.357 4.396 13.777 1.00 91.19 118 GLN A CA 1
ATOM 917 C C . GLN A 1 118 ? 10.934 5.792 14.252 1.00 91.19 118 GLN A C 1
ATOM 919 O O . GLN A 1 118 ? 10.575 5.970 15.413 1.00 91.19 118 GLN A O 1
ATOM 924 N N . GLN A 1 119 ? 10.980 6.787 13.364 1.00 93.75 119 GLN A N 1
ATOM 925 C CA . GLN A 1 119 ? 10.654 8.171 13.707 1.00 93.75 119 GLN A CA 1
ATOM 926 C C . GLN A 1 119 ? 9.141 8.429 13.779 1.00 93.75 119 GLN A C 1
ATOM 928 O O . GLN A 1 119 ? 8.681 9.202 14.620 1.00 93.75 119 GLN A O 1
ATOM 933 N N . TYR A 1 120 ? 8.374 7.789 12.898 1.00 92.81 120 TYR A N 1
ATOM 934 C CA . TYR A 1 120 ? 6.937 7.988 12.727 1.00 92.81 120 TYR A CA 1
ATOM 935 C C . TYR A 1 120 ? 6.220 6.635 12.570 1.00 92.81 120 TYR A C 1
ATOM 937 O O . TYR A 1 120 ? 5.688 6.346 11.493 1.00 92.81 120 TYR A O 1
ATOM 945 N N . PRO A 1 121 ? 6.209 5.790 13.619 1.00 94.25 121 PRO A N 1
ATOM 946 C CA . PRO A 1 121 ? 5.629 4.458 13.534 1.00 94.25 121 PRO A CA 1
ATOM 947 C C . PRO A 1 121 ? 4.111 4.532 13.372 1.00 94.25 121 PRO A C 1
ATOM 949 O O . PRO A 1 121 ? 3.418 5.251 14.097 1.00 94.25 121 PRO A O 1
ATOM 952 N N . ALA A 1 122 ? 3.598 3.734 12.445 1.00 95.12 122 ALA A N 1
ATOM 953 C CA . ALA A 1 122 ? 2.184 3.478 12.241 1.00 95.12 122 ALA A CA 1
ATOM 954 C C . ALA A 1 122 ? 1.948 1.971 12.091 1.00 95.12 122 ALA A C 1
ATOM 956 O O . ALA A 1 122 ? 2.844 1.230 11.683 1.00 95.12 122 ALA A O 1
ATOM 957 N N . LEU A 1 123 ? 0.729 1.523 12.395 1.00 96.25 123 LEU A N 1
ATOM 958 C CA . LEU A 1 123 ? 0.255 0.248 11.869 1.00 96.25 123 LEU A CA 1
ATOM 959 C C . LEU A 1 123 ? 0.013 0.452 10.374 1.00 96.25 123 LEU A C 1
ATOM 961 O O . LEU A 1 123 ? -0.723 1.372 10.023 1.00 96.25 123 LEU A O 1
ATOM 965 N N . ILE A 1 124 ? 0.624 -0.367 9.524 1.00 96.81 124 ILE A N 1
ATOM 966 C CA . ILE A 1 124 ? 0.418 -0.331 8.072 1.00 96.81 124 ILE A CA 1
ATOM 967 C C . ILE A 1 124 ? -0.203 -1.641 7.586 1.00 96.81 124 ILE A C 1
ATOM 969 O O . ILE A 1 124 ? -0.023 -2.690 8.207 1.00 96.81 124 ILE A O 1
ATOM 973 N N . HIS A 1 125 ? -0.940 -1.566 6.483 1.00 97.56 125 HIS A N 1
ATOM 974 C CA . HIS A 1 125 ? -1.557 -2.681 5.781 1.00 97.56 125 HIS A CA 1
ATOM 975 C C . HIS A 1 125 ? -0.485 -3.557 5.131 1.00 97.56 125 HIS A C 1
ATOM 977 O O . HIS A 1 125 ? -0.546 -4.783 5.203 1.00 97.56 125 HIS A O 1
ATOM 983 N N . GLY A 1 126 ? 0.524 -2.929 4.520 1.00 94.75 126 GLY A N 1
ATOM 984 C CA . GLY A 1 126 ? 1.692 -3.577 3.929 1.00 94.75 126 GLY A CA 1
ATOM 985 C C . GLY A 1 126 ? 1.487 -4.101 2.506 1.00 94.75 126 GLY A C 1
ATOM 986 O O . GLY A 1 126 ? 2.466 -4.284 1.792 1.00 94.75 126 GLY A O 1
ATOM 987 N N . ASP A 1 127 ? 0.244 -4.300 2.075 1.00 95.88 127 ASP A N 1
ATOM 988 C CA . ASP A 1 127 ? -0.131 -4.657 0.695 1.00 95.88 127 ASP A CA 1
ATOM 989 C C . ASP A 1 127 ? -1.370 -3.860 0.251 1.00 95.88 127 ASP A C 1
ATOM 991 O O . ASP A 1 127 ? -2.391 -4.413 -0.153 1.00 95.88 127 ASP A O 1
ATOM 995 N N . ALA A 1 128 ? -1.346 -2.541 0.462 1.00 96.50 128 ALA A N 1
ATOM 996 C CA . ALA A 1 128 ? -2.467 -1.658 0.144 1.00 96.50 128 ALA A CA 1
ATOM 997 C C . ALA A 1 128 ? -2.616 -1.471 -1.378 1.00 96.50 128 ALA A C 1
ATOM 999 O O . ALA A 1 128 ? -1.994 -0.595 -1.970 1.00 96.50 128 ALA A O 1
ATOM 1000 N N . LYS A 1 129 ? -3.454 -2.298 -2.008 1.00 95.38 129 LYS A N 1
ATOM 1001 C CA . LYS A 1 129 ? -3.792 -2.245 -3.441 1.00 95.38 129 LYS A CA 1
ATOM 1002 C C . LYS A 1 129 ? -5.291 -2.446 -3.659 1.00 95.38 129 LYS A C 1
ATOM 1004 O O . LYS A 1 129 ? -5.960 -3.003 -2.796 1.00 95.38 129 LYS A O 1
ATOM 1009 N N . ALA A 1 130 ? -5.814 -2.043 -4.814 1.00 95.88 130 ALA A N 1
ATOM 1010 C CA . ALA A 1 130 ? -7.239 -2.098 -5.154 1.00 95.88 130 ALA A CA 1
ATOM 1011 C C . ALA A 1 130 ? -7.905 -3.464 -4.907 1.00 95.88 130 ALA A C 1
ATOM 1013 O O . ALA A 1 130 ? -8.980 -3.480 -4.311 1.00 95.88 130 ALA A O 1
ATOM 1014 N N . PRO A 1 131 ? -7.292 -4.612 -5.270 1.00 96.12 131 PRO A N 1
ATOM 1015 C CA . PRO A 1 131 ? -7.854 -5.923 -4.936 1.00 96.12 131 PRO A CA 1
ATOM 1016 C C . PRO A 1 131 ? -8.064 -6.165 -3.434 1.00 96.12 131 PRO A C 1
ATOM 1018 O O . PRO A 1 131 ? -8.906 -6.969 -3.056 1.00 96.12 131 PRO A O 1
ATOM 1021 N N . ASN A 1 132 ? -7.352 -5.446 -2.570 1.00 97.44 132 ASN A N 1
ATOM 1022 C CA . ASN A 1 132 ? -7.452 -5.559 -1.116 1.00 97.44 132 ASN A CA 1
ATOM 1023 C C . ASN A 1 132 ? -8.415 -4.516 -0.520 1.00 97.44 132 ASN A C 1
ATOM 1025 O O . ASN A 1 132 ? -8.377 -4.227 0.678 1.00 97.44 132 ASN A O 1
ATOM 1029 N N . MET A 1 133 ? -9.276 -3.924 -1.354 1.00 97.56 133 MET A N 1
ATOM 1030 C CA . MET A 1 133 ? -10.209 -2.876 -0.960 1.00 97.56 133 MET A CA 1
ATOM 1031 C C . MET A 1 133 ? -11.607 -3.138 -1.503 1.00 97.56 133 MET A C 1
ATOM 1033 O O . MET A 1 133 ? -11.803 -3.483 -2.666 1.00 97.56 133 MET A O 1
ATOM 1037 N N . PHE A 1 134 ? -12.589 -2.931 -0.636 1.00 97.25 134 PHE A N 1
ATOM 1038 C CA . PHE A 1 134 ? -14.004 -3.038 -0.947 1.00 97.25 134 PHE A CA 1
ATOM 1039 C C . PHE A 1 134 ? -14.667 -1.685 -0.737 1.00 97.25 134 PHE A C 1
ATOM 1041 O O . PHE A 1 134 ? -14.456 -1.045 0.292 1.00 97.25 134 PHE A O 1
ATOM 1048 N N . PHE A 1 135 ? -15.512 -1.283 -1.678 1.00 96.19 135 PHE A N 1
ATOM 1049 C CA . PHE A 1 135 ? -16.197 0.002 -1.675 1.00 96.19 135 PHE A CA 1
ATOM 1050 C C . PHE A 1 135 ? -17.702 -0.182 -1.543 1.00 96.19 135 PHE A C 1
ATOM 1052 O O . PHE A 1 135 ? -18.277 -1.133 -2.074 1.00 96.19 135 PHE A O 1
ATOM 1059 N N . ARG A 1 136 ? -18.352 0.752 -0.854 1.00 94.81 136 ARG A N 1
ATOM 1060 C CA . ARG A 1 136 ? -19.810 0.827 -0.781 1.00 94.81 136 ARG A CA 1
ATOM 1061 C C . ARG A 1 136 ? -20.258 2.274 -0.862 1.00 94.81 136 ARG A C 1
ATOM 1063 O O . ARG A 1 136 ? -19.784 3.122 -0.113 1.00 94.81 136 ARG A O 1
ATOM 1070 N N . CYS A 1 137 ? -21.203 2.551 -1.753 1.00 90.62 137 CYS A N 1
ATOM 1071 C CA . CYS A 1 137 ? -21.834 3.861 -1.821 1.00 90.62 137 CYS A CA 1
ATOM 1072 C C . CYS A 1 137 ? -22.835 4.008 -0.674 1.00 90.62 137 CYS A C 1
ATOM 1074 O O . CYS A 1 137 ? -23.857 3.320 -0.624 1.00 90.62 137 CYS A O 1
ATOM 1076 N N . LEU A 1 138 ? -22.538 4.911 0.255 1.00 84.12 138 LEU A N 1
ATOM 1077 C CA . LEU A 1 138 ? -23.500 5.374 1.237 1.00 84.12 138 LEU A CA 1
ATOM 1078 C C . LEU A 1 138 ? -24.396 6.393 0.538 1.00 84.12 138 LEU A C 1
ATOM 1080 O O . LEU A 1 138 ? -23.910 7.384 -0.011 1.00 84.12 138 LEU A O 1
ATOM 1084 N N . ARG A 1 139 ? -25.710 6.139 0.538 1.00 70.19 139 ARG A N 1
ATOM 1085 C CA . ARG A 1 139 ? -26.684 7.093 0.001 1.00 70.19 139 ARG A CA 1
ATOM 1086 C C . ARG A 1 139 ? -26.483 8.450 0.671 1.00 70.19 139 ARG A C 1
ATOM 1088 O O . ARG A 1 139 ? -26.665 8.592 1.878 1.00 70.19 139 ARG A O 1
ATOM 1095 N N . SER A 1 140 ? -26.144 9.435 -0.136 1.00 57.75 140 SER A N 1
ATOM 1096 C CA . SER A 1 140 ? -26.349 10.844 0.148 1.00 57.75 140 SER A CA 1
ATOM 1097 C C . SER A 1 140 ? -27.856 11.133 0.157 1.00 57.75 140 SER A C 1
ATOM 1099 O O . SER A 1 140 ? -28.622 10.504 -0.575 1.00 57.75 140 SER A O 1
ATOM 1101 N N . GLY A 1 141 ? -28.303 12.053 1.018 1.00 54.78 141 GLY A N 1
ATOM 1102 C CA . GLY A 1 141 ? -29.673 12.584 0.964 1.00 54.78 141 GLY A CA 1
ATOM 1103 C C . GLY A 1 141 ? -29.985 13.231 -0.393 1.00 54.78 141 GLY A C 1
ATOM 1104 O O . GLY A 1 141 ? -29.100 13.316 -1.241 1.00 54.78 141 GLY A O 1
ATOM 1105 N N . GLU A 1 142 ? -31.227 13.695 -0.571 1.00 53.00 142 GLU A N 1
ATOM 1106 C CA . GLU A 1 142 ? -31.870 14.074 -1.851 1.00 53.00 142 GLU A CA 1
ATOM 1107 C C . GLU A 1 142 ? -31.057 14.977 -2.818 1.00 53.00 142 GLU A C 1
ATOM 1109 O O . GLU A 1 142 ? -31.385 14.998 -3.999 1.00 53.00 142 GLU A O 1
ATOM 1114 N N . ASP A 1 143 ? -29.960 15.613 -2.379 1.00 60.94 143 ASP A N 1
ATOM 1115 C CA . ASP A 1 143 ? -29.129 16.539 -3.168 1.00 60.94 143 ASP A CA 1
ATOM 1116 C C . ASP A 1 143 ? -27.609 16.211 -3.263 1.00 60.94 143 ASP A C 1
ATOM 1118 O O . ASP A 1 143 ? -26.846 17.031 -3.774 1.00 60.94 143 ASP A O 1
ATOM 1122 N N . GLY A 1 144 ? -27.095 15.080 -2.754 1.00 53.22 144 GLY A N 1
ATOM 1123 C CA . GLY A 1 144 ? -25.633 14.901 -2.576 1.00 53.22 144 GLY A CA 1
ATOM 1124 C C . GLY A 1 144 ? -24.929 13.906 -3.512 1.00 53.22 144 GLY A C 1
ATOM 1125 O O . GLY A 1 144 ? -25.484 12.864 -3.850 1.00 53.22 144 GLY A O 1
ATOM 1126 N N . GLU A 1 145 ? -23.659 14.162 -3.850 1.00 57.19 145 GLU A N 1
ATOM 1127 C CA . GLU A 1 145 ? -22.723 13.137 -4.351 1.00 57.19 145 GLU A CA 1
ATOM 1128 C C . GLU A 1 145 ? -22.600 11.993 -3.327 1.00 57.19 145 GLU A C 1
ATOM 1130 O O . GLU A 1 145 ? -22.472 12.237 -2.124 1.00 57.19 145 GLU A O 1
ATOM 1135 N N . GLY A 1 146 ? -22.673 10.741 -3.790 1.00 67.56 146 GLY A N 1
ATOM 1136 C CA . GLY A 1 146 ? -22.596 9.562 -2.923 1.00 67.56 146 GLY A CA 1
ATOM 1137 C C . GLY A 1 146 ? -21.262 9.491 -2.181 1.00 67.56 146 GLY A C 1
ATOM 1138 O O . GLY A 1 146 ? -20.199 9.621 -2.788 1.00 67.56 146 GLY A O 1
ATOM 1139 N N . VAL A 1 147 ? -21.301 9.265 -0.867 1.00 79.12 147 VAL A N 1
ATOM 1140 C CA . VAL A 1 147 ? -20.079 9.084 -0.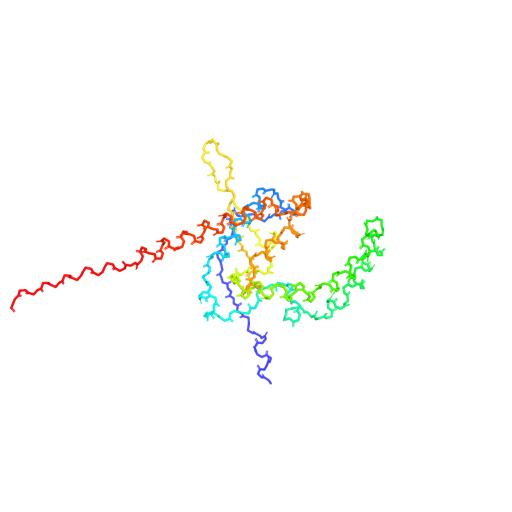074 1.00 79.12 147 VAL A CA 1
ATOM 1141 C C . VAL A 1 147 ? -19.649 7.628 -0.188 1.00 79.12 147 VAL A C 1
ATOM 1143 O O . VAL A 1 147 ? -20.372 6.731 0.240 1.00 79.12 147 VAL A O 1
ATOM 1146 N N . LEU A 1 148 ? -18.466 7.377 -0.747 1.00 91.75 148 LEU A N 1
ATOM 1147 C CA . LEU A 1 148 ? -17.892 6.034 -0.764 1.00 91.75 148 LEU A CA 1
ATOM 1148 C C . LEU A 1 148 ? -17.265 5.704 0.589 1.00 91.75 148 LEU A C 1
ATOM 1150 O O . LEU A 1 148 ? -16.381 6.416 1.069 1.00 91.75 148 LEU A O 1
ATOM 1154 N N . GLU A 1 149 ? -17.693 4.592 1.167 1.00 94.06 149 GLU A N 1
ATOM 1155 C CA . GLU A 1 149 ? -17.039 3.921 2.283 1.00 94.06 149 GLU A CA 1
ATOM 1156 C C . GLU A 1 149 ? -16.055 2.877 1.741 1.00 94.06 149 GLU A C 1
ATOM 1158 O O . GLU A 1 149 ? -16.366 2.212 0.753 1.00 94.06 149 GLU A O 1
ATOM 1163 N N . THR A 1 150 ? -14.896 2.719 2.389 1.00 97.06 150 THR A N 1
ATOM 1164 C CA . THR A 1 150 ? -13.886 1.714 2.020 1.00 97.06 150 THR A CA 1
ATOM 1165 C C . THR A 1 150 ? -13.604 0.777 3.190 1.00 97.06 150 THR A C 1
ATOM 1167 O O . THR A 1 150 ? -13.353 1.232 4.306 1.00 97.06 150 THR A O 1
ATOM 1170 N N . LYS A 1 151 ? -13.580 -0.529 2.918 1.00 97.12 151 LYS A N 1
ATOM 1171 C CA . LYS A 1 151 ? -13.044 -1.568 3.802 1.00 97.12 151 LYS A CA 1
ATOM 1172 C C . LYS A 1 151 ? -11.734 -2.103 3.239 1.00 97.12 151 LYS A C 1
ATOM 1174 O O . LYS A 1 151 ? -11.636 -2.363 2.044 1.00 97.12 151 LYS A O 1
ATOM 1179 N N . LEU A 1 152 ? -10.757 -2.282 4.122 1.00 97.69 152 LEU A N 1
ATOM 1180 C CA . LEU A 1 152 ? -9.482 -2.932 3.827 1.00 97.69 152 LEU A CA 1
ATOM 1181 C C . LEU A 1 152 ? -9.595 -4.423 4.173 1.00 97.69 152 LEU A C 1
ATOM 1183 O O . LEU A 1 152 ? -10.223 -4.766 5.179 1.00 97.69 152 LEU A O 1
ATOM 1187 N N . VAL A 1 153 ? -9.005 -5.292 3.357 1.00 97.31 153 VAL A N 1
ATOM 1188 C CA . VAL A 1 153 ? -8.956 -6.747 3.570 1.00 97.31 153 VAL A CA 1
ATOM 1189 C C . VAL A 1 153 ? -7.564 -7.284 3.248 1.00 97.31 153 VAL A C 1
ATOM 1191 O O . VAL A 1 153 ? -6.780 -6.605 2.607 1.00 97.31 153 VAL A O 1
ATOM 1194 N N . ASP A 1 154 ? -7.286 -8.533 3.624 1.00 95.31 154 ASP A N 1
ATOM 1195 C CA . ASP A 1 154 ? -5.981 -9.179 3.413 1.00 95.31 154 ASP A CA 1
ATOM 1196 C C . ASP A 1 154 ? -4.818 -8.499 4.169 1.00 95.31 154 ASP A C 1
ATOM 1198 O O . ASP A 1 154 ? -3.862 -7.963 3.608 1.00 95.31 154 ASP A O 1
ATOM 1202 N N . PHE A 1 155 ? -4.888 -8.576 5.501 1.00 95.06 155 PHE A N 1
ATOM 1203 C CA . PHE A 1 155 ? -3.893 -8.020 6.427 1.00 95.06 155 PHE A CA 1
ATOM 1204 C C . PHE A 1 155 ? -2.664 -8.925 6.639 1.00 95.06 155 PHE A C 1
ATOM 1206 O O . PHE A 1 155 ? -1.907 -8.730 7.591 1.00 95.06 155 PHE A O 1
ATOM 1213 N N . GLN A 1 156 ? -2.426 -9.924 5.782 1.00 91.06 156 GLN A N 1
ATOM 1214 C CA . GLN A 1 156 ? -1.312 -10.870 5.962 1.00 91.06 156 GLN A CA 1
ATOM 1215 C C . GLN A 1 156 ? 0.073 -10.189 5.918 1.00 91.06 156 GLN A C 1
ATOM 1217 O O . GLN A 1 156 ? 1.048 -10.699 6.470 1.00 91.06 156 GLN A O 1
ATOM 1222 N N . TRP A 1 157 ? 0.161 -9.009 5.293 1.00 93.25 157 TRP A N 1
ATOM 1223 C CA . TRP A 1 157 ? 1.394 -8.225 5.164 1.00 93.25 157 TRP A CA 1
ATOM 1224 C C . TRP A 1 157 ? 1.517 -7.079 6.171 1.00 93.25 157 TRP A C 1
ATOM 1226 O O . TRP A 1 157 ? 2.519 -6.352 6.142 1.00 93.25 157 TRP A O 1
ATOM 1236 N N . SER A 1 158 ? 0.541 -6.941 7.069 1.00 94.56 158 SER A N 1
ATOM 1237 C CA . SER A 1 158 ? 0.463 -5.840 8.023 1.00 94.56 158 SER A CA 1
ATOM 1238 C C . SER A 1 158 ? 1.529 -5.917 9.111 1.00 94.56 158 SER A C 1
ATOM 1240 O O . SER A 1 158 ? 2.121 -6.965 9.371 1.00 94.56 158 SER A O 1
ATOM 1242 N N . GLY A 1 159 ? 1.806 -4.773 9.730 1.00 93.50 159 GLY A N 1
ATOM 1243 C CA . GLY A 1 159 ? 2.812 -4.656 10.781 1.00 93.50 159 GLY A CA 1
ATOM 1244 C C . GLY A 1 159 ? 3.186 -3.208 11.061 1.00 93.50 159 GLY A C 1
ATOM 1245 O O . GLY A 1 159 ? 2.501 -2.285 10.616 1.00 93.50 159 GLY A O 1
ATOM 1246 N N . VAL A 1 160 ? 4.281 -2.995 11.792 1.00 94.62 160 VAL A N 1
ATOM 1247 C CA . VAL A 1 160 ? 4.787 -1.639 12.042 1.00 94.62 160 VAL A CA 1
ATOM 1248 C C . VAL A 1 160 ? 5.467 -1.088 10.788 1.00 94.62 160 VAL A C 1
ATOM 1250 O O . VAL A 1 160 ? 6.232 -1.786 10.123 1.00 94.62 160 VAL A O 1
ATOM 1253 N N . GLY A 1 161 ? 5.192 0.162 10.441 1.00 93.75 161 GLY A N 1
ATOM 1254 C CA . GLY A 1 161 ? 5.747 0.782 9.245 1.00 93.75 161 GLY A CA 1
ATOM 1255 C C . GLY A 1 161 ? 5.583 2.292 9.216 1.00 93.75 161 GLY A C 1
ATOM 1256 O O . GLY A 1 161 ? 5.123 2.912 10.175 1.00 93.75 161 GLY A O 1
ATOM 1257 N N . PHE A 1 162 ? 5.945 2.883 8.081 1.00 93.25 162 PHE A N 1
ATOM 1258 C CA . PHE A 1 162 ? 5.693 4.286 7.783 1.00 93.25 162 PHE A CA 1
ATOM 1259 C C . PHE A 1 162 ? 4.467 4.393 6.874 1.00 93.25 162 PHE A C 1
ATOM 1261 O O . PHE A 1 162 ? 4.483 3.873 5.763 1.00 93.25 162 PHE A O 1
ATOM 1268 N N . GLY A 1 163 ? 3.411 5.079 7.324 1.00 94.50 163 GLY A N 1
ATOM 1269 C CA . GLY A 1 163 ? 2.114 5.093 6.630 1.00 94.50 163 GLY A CA 1
ATOM 1270 C C . GLY A 1 163 ? 2.149 5.579 5.174 1.00 94.50 163 GLY A C 1
ATOM 1271 O O . GLY A 1 163 ? 1.286 5.201 4.388 1.00 94.50 163 GLY A O 1
ATOM 1272 N N . ALA A 1 164 ? 3.156 6.365 4.774 1.00 91.69 164 ALA A N 1
ATOM 1273 C CA . ALA A 1 164 ? 3.307 6.757 3.372 1.00 91.69 164 ALA A CA 1
ATOM 1274 C C . ALA A 1 164 ? 3.626 5.568 2.449 1.00 91.69 164 ALA A C 1
ATOM 1276 O O . ALA A 1 164 ? 3.319 5.637 1.269 1.00 91.69 164 ALA A O 1
ATOM 1277 N N . VAL A 1 165 ? 4.193 4.472 2.968 1.00 92.44 165 VAL A N 1
ATOM 1278 C CA . VAL A 1 165 ? 4.479 3.267 2.173 1.00 92.44 165 VAL A CA 1
ATOM 1279 C C . VAL A 1 165 ? 3.194 2.694 1.573 1.00 92.44 165 VAL A C 1
ATOM 1281 O O . VAL A 1 165 ? 3.163 2.426 0.378 1.00 92.44 165 VAL A O 1
ATOM 1284 N N . ASP A 1 166 ? 2.122 2.572 2.360 1.00 96.06 166 ASP A N 1
ATOM 1285 C CA . ASP A 1 166 ? 0.829 2.099 1.850 1.00 96.06 166 ASP A CA 1
ATOM 1286 C C . ASP A 1 166 ? 0.198 3.086 0.867 1.00 96.06 166 ASP A C 1
ATOM 1288 O O . ASP A 1 166 ? -0.388 2.673 -0.129 1.00 96.06 166 ASP A O 1
ATOM 1292 N N . VAL A 1 167 ? 0.323 4.391 1.134 1.00 94.19 167 VAL A N 1
ATOM 1293 C CA . VAL A 1 167 ? -0.205 5.442 0.253 1.00 94.19 167 VAL A CA 1
ATOM 1294 C C . VAL A 1 167 ? 0.467 5.379 -1.115 1.00 94.19 167 VAL A C 1
ATOM 1296 O O . VAL A 1 167 ? -0.220 5.322 -2.131 1.00 94.19 167 VAL A O 1
ATOM 1299 N N . GLU A 1 168 ? 1.796 5.341 -1.147 1.00 90.94 168 GLU A N 1
ATOM 1300 C CA . GLU A 1 168 ? 2.560 5.286 -2.393 1.00 90.94 168 GLU A CA 1
ATOM 1301 C C . GLU A 1 168 ? 2.341 3.961 -3.122 1.00 90.94 168 GLU A C 1
ATOM 1303 O O . GLU A 1 168 ? 2.194 3.941 -4.343 1.00 90.94 168 GLU A O 1
ATOM 1308 N N . TYR A 1 169 ? 2.250 2.851 -2.385 1.00 92.12 169 TYR A N 1
ATOM 1309 C CA . TYR A 1 169 ? 1.983 1.551 -2.987 1.00 92.12 169 TYR A CA 1
ATOM 1310 C C . TYR A 1 169 ? 0.593 1.488 -3.629 1.00 92.12 169 TYR A C 1
ATOM 1312 O O . TYR A 1 169 ? 0.457 1.011 -4.759 1.00 92.12 169 TYR A O 1
ATOM 1320 N N . LEU A 1 170 ? -0.424 2.043 -2.967 1.00 94.00 170 LEU A N 1
ATOM 1321 C CA . LEU A 1 170 ? -1.771 2.156 -3.515 1.00 94.00 170 LEU A CA 1
ATOM 1322 C C . LEU A 1 170 ? -1.779 2.995 -4.793 1.00 94.00 170 LEU A C 1
ATOM 1324 O O . LEU A 1 170 ? -2.303 2.556 -5.817 1.00 94.00 170 LEU A O 1
ATOM 1328 N N . LEU A 1 171 ? -1.186 4.189 -4.743 1.00 91.12 171 LEU A N 1
ATOM 1329 C CA . LEU A 1 171 ? -1.135 5.095 -5.888 1.00 91.12 171 LEU A CA 1
ATOM 1330 C C . LEU A 1 171 ? -0.416 4.440 -7.076 1.00 91.12 171 LEU A C 1
ATOM 1332 O O . LEU A 1 171 ? -0.953 4.416 -8.182 1.00 91.12 171 LEU A O 1
ATOM 1336 N N . ALA A 1 172 ? 0.743 3.824 -6.837 1.00 88.56 172 ALA A N 1
ATOM 1337 C CA . ALA A 1 172 ? 1.553 3.210 -7.884 1.00 88.56 172 ALA A CA 1
ATOM 1338 C C . ALA A 1 172 ? 0.913 1.966 -8.523 1.00 88.56 172 ALA A C 1
ATOM 1340 O O . ALA A 1 172 ? 1.138 1.702 -9.702 1.00 88.56 172 ALA A O 1
ATOM 1341 N N . THR A 1 173 ? 0.149 1.177 -7.762 1.00 90.56 173 THR A N 1
ATOM 1342 C CA . THR A 1 173 ? -0.393 -0.107 -8.251 1.00 90.56 173 THR A CA 1
ATOM 1343 C C . THR A 1 173 ? -1.833 -0.034 -8.725 1.00 90.56 173 THR A C 1
ATOM 1345 O O . THR A 1 173 ? -2.274 -0.906 -9.471 1.00 90.56 173 THR A O 1
ATOM 1348 N N . SER A 1 174 ? -2.585 0.952 -8.242 1.00 93.19 174 SER A N 1
ATOM 1349 C CA . SER A 1 174 ? -4.046 0.900 -8.276 1.00 93.19 174 SER A CA 1
ATOM 1350 C C . SER A 1 174 ? -4.693 2.177 -8.793 1.00 93.19 174 SER A C 1
ATOM 1352 O O . SER A 1 174 ? -5.917 2.225 -8.889 1.00 93.19 174 SER A O 1
ATOM 1354 N N . THR A 1 175 ? -3.911 3.202 -9.137 1.00 89.31 175 THR A N 1
ATOM 1355 C CA . THR A 1 175 ? -4.424 4.446 -9.725 1.00 89.31 175 THR A CA 1
ATOM 1356 C C . THR A 1 175 ? -3.778 4.736 -11.072 1.00 89.31 175 THR A C 1
ATOM 1358 O O . THR A 1 175 ? -2.718 4.206 -11.399 1.00 89.31 175 THR A O 1
ATOM 1361 N N . ASP A 1 176 ? -4.453 5.547 -11.883 1.00 84.00 176 ASP A N 1
ATOM 1362 C CA . ASP A 1 176 ? -3.915 5.978 -13.167 1.00 84.00 176 ASP A CA 1
ATOM 1363 C C . ASP A 1 176 ? -2.697 6.891 -12.948 1.00 84.00 176 ASP A C 1
ATOM 1365 O O . ASP A 1 176 ? -2.744 7.811 -12.129 1.00 84.00 176 ASP A O 1
ATOM 1369 N N . ALA A 1 177 ? -1.616 6.670 -13.701 1.00 72.50 177 ALA A N 1
ATOM 1370 C CA . ALA A 1 177 ? -0.383 7.445 -13.586 1.00 72.50 177 ALA A CA 1
ATOM 1371 C C . ALA A 1 177 ? -0.612 8.963 -13.729 1.00 72.50 177 ALA A C 1
ATOM 1373 O O . ALA A 1 177 ? 0.051 9.746 -13.046 1.00 72.50 177 ALA A O 1
ATOM 1374 N N . TYR A 1 178 ? -1.586 9.403 -14.536 1.00 70.06 178 TYR A N 1
ATOM 1375 C CA . TYR A 1 178 ? -1.936 10.820 -14.679 1.00 70.06 178 TYR A CA 1
ATOM 1376 C C . TYR A 1 178 ? -2.472 11.444 -13.383 1.00 70.06 178 TYR A C 1
ATOM 1378 O O . TYR A 1 178 ? -2.362 12.654 -13.198 1.00 70.06 178 TYR A O 1
ATOM 1386 N N . LEU A 1 179 ? -3.013 10.642 -12.463 1.00 65.69 179 LEU A N 1
ATOM 1387 C CA . LEU A 1 179 ? -3.444 11.100 -11.139 1.00 65.69 179 LEU A CA 1
ATOM 1388 C C . LEU A 1 179 ? -2.265 11.279 -10.169 1.00 65.69 179 LEU A C 1
ATOM 1390 O O . LEU A 1 179 ? -2.397 11.980 -9.163 1.00 65.69 179 LEU A O 1
ATOM 1394 N N . CYS A 1 180 ? -1.119 10.665 -10.471 1.00 63.56 180 CYS A N 1
ATOM 1395 C CA . CYS A 1 180 ? 0.092 10.690 -9.652 1.00 63.56 180 CYS A CA 1
ATOM 1396 C C . CYS A 1 180 ? 1.155 11.670 -10.170 1.00 63.56 180 CYS A C 1
ATOM 1398 O O . CYS A 1 180 ? 2.062 12.038 -9.426 1.00 63.56 180 CYS A O 1
ATOM 1400 N N . MET A 1 181 ? 1.062 12.095 -11.432 1.00 58.81 181 MET A N 1
ATOM 1401 C CA . MET A 1 181 ? 2.052 12.944 -12.093 1.00 58.81 181 MET A CA 1
ATOM 1402 C C . MET A 1 181 ? 1.728 14.434 -11.934 1.00 58.81 181 MET A C 1
ATOM 1404 O O . MET A 1 181 ? 1.294 15.084 -12.881 1.00 58.81 181 MET A O 1
ATOM 1408 N N . ASP A 1 182 ? 1.997 14.991 -10.753 1.00 55.09 182 ASP A N 1
ATOM 1409 C CA . ASP A 1 182 ? 2.227 16.434 -10.619 1.00 55.09 182 ASP A CA 1
ATOM 1410 C C . ASP A 1 182 ? 3.712 16.645 -10.299 1.00 55.09 182 ASP A C 1
ATOM 1412 O O . ASP A 1 182 ? 4.262 16.044 -9.374 1.00 55.09 182 ASP A O 1
ATOM 1416 N N . ALA A 1 183 ? 4.402 17.397 -11.155 1.00 46.47 183 ALA A N 1
ATOM 1417 C CA . ALA A 1 183 ? 5.857 17.400 -11.256 1.00 46.47 183 ALA A CA 1
ATOM 1418 C C . ALA A 1 183 ? 6.532 17.766 -9.915 1.00 46.47 183 ALA A C 1
ATOM 1420 O O . ALA A 1 183 ? 6.563 18.924 -9.511 1.00 46.47 183 ALA A O 1
ATOM 1421 N N . PHE A 1 184 ? 7.121 16.765 -9.252 1.00 50.00 184 PHE A N 1
ATOM 1422 C CA . PHE A 1 184 ? 8.031 16.905 -8.105 1.00 50.00 184 PHE A CA 1
ATOM 1423 C C . PHE A 1 184 ? 7.448 17.517 -6.812 1.00 50.00 184 PHE A C 1
ATOM 1425 O O . PHE A 1 184 ? 8.200 18.067 -6.004 1.00 50.00 184 PHE A O 1
ATOM 1432 N N . GLY A 1 185 ? 6.140 17.385 -6.562 1.00 58.00 185 GLY A N 1
ATOM 1433 C CA . GLY A 1 185 ? 5.500 17.825 -5.314 1.00 58.00 185 GLY A CA 1
ATOM 1434 C C . GLY A 1 185 ? 4.557 16.784 -4.698 1.00 58.00 185 GLY A C 1
ATOM 1435 O O . GLY A 1 185 ? 4.195 15.813 -5.360 1.00 58.00 185 GLY A O 1
ATOM 1436 N N . PRO A 1 186 ? 4.131 16.966 -3.430 1.00 60.88 186 PRO A N 1
ATOM 1437 C CA . PRO A 1 186 ? 3.088 16.131 -2.848 1.00 60.88 186 PRO A CA 1
ATOM 1438 C C . PRO A 1 186 ? 1.812 16.269 -3.681 1.00 60.88 186 PRO A C 1
ATOM 1440 O O . PRO A 1 186 ? 1.238 17.356 -3.775 1.00 60.88 186 PRO A O 1
ATOM 1443 N N . THR A 1 187 ? 1.367 15.157 -4.270 1.00 75.06 187 THR A N 1
ATOM 1444 C CA . THR A 1 187 ? 0.103 15.101 -5.017 1.00 75.06 187 THR A CA 1
ATOM 1445 C C . THR A 1 187 ? -1.072 15.532 -4.120 1.00 75.06 187 THR A C 1
ATOM 1447 O O . THR A 1 187 ? -0.982 15.449 -2.885 1.00 75.06 187 THR A O 1
ATOM 1450 N N . PRO A 1 188 ? -2.222 15.941 -4.687 1.00 84.00 188 PRO A N 1
ATOM 1451 C CA . PRO A 1 188 ? -3.433 16.206 -3.907 1.00 84.00 188 PRO A CA 1
ATOM 1452 C C . PRO A 1 188 ? -3.817 15.063 -2.948 1.00 84.00 188 PRO A C 1
ATOM 1454 O O . PRO A 1 188 ? -4.378 15.318 -1.882 1.00 84.00 188 PRO A O 1
ATOM 1457 N N . TYR A 1 189 ? -3.452 13.817 -3.276 1.00 88.56 189 TYR A N 1
ATOM 1458 C CA . TYR A 1 189 ? -3.675 12.645 -2.427 1.00 88.56 189 TYR A CA 1
ATOM 1459 C C . TYR A 1 189 ? -2.812 12.637 -1.162 1.00 88.56 189 TYR A C 1
ATOM 1461 O O . TYR A 1 189 ? -3.310 12.272 -0.102 1.00 88.56 189 TYR A O 1
ATOM 1469 N N . HIS A 1 190 ? -1.566 13.115 -1.217 1.00 90.19 190 HIS A N 1
ATOM 1470 C CA . HIS A 1 190 ? -0.713 13.240 -0.029 1.00 90.19 190 HIS A CA 1
ATOM 1471 C C . HIS A 1 190 ? -1.269 14.252 0.971 1.00 90.19 190 HIS A C 1
ATOM 1473 O O . HIS A 1 190 ? -1.304 14.001 2.177 1.00 90.19 190 HIS A O 1
ATOM 1479 N N . ARG A 1 191 ? -1.746 15.397 0.467 1.00 89.94 191 ARG A N 1
ATOM 1480 C CA . ARG A 1 191 ? -2.415 16.405 1.298 1.00 89.94 191 ARG A CA 1
ATOM 1481 C C . ARG A 1 191 ? -3.690 15.837 1.915 1.00 89.94 191 ARG A C 1
ATOM 1483 O O . ARG A 1 191 ? -3.884 15.964 3.120 1.00 89.94 191 ARG A O 1
ATOM 1490 N N . MET A 1 192 ? -4.511 15.167 1.107 1.00 92.12 192 MET A N 1
ATOM 1491 C CA . MET A 1 192 ? -5.741 14.525 1.567 1.00 92.12 192 MET A CA 1
ATOM 1492 C C . MET A 1 192 ? -5.472 13.476 2.649 1.00 92.12 192 MET A C 1
ATOM 1494 O O . MET A 1 192 ? -6.162 13.459 3.668 1.00 92.12 192 MET A O 1
ATOM 1498 N N . TYR A 1 193 ? -4.457 12.634 2.451 1.00 95.31 193 TYR A N 1
ATOM 1499 C CA . TYR A 1 193 ? -4.011 11.658 3.438 1.00 95.31 193 TYR A CA 1
ATOM 1500 C C . TYR A 1 193 ? -3.649 12.343 4.759 1.00 95.31 193 TYR A C 1
ATOM 1502 O O . TYR A 1 193 ? -4.167 11.970 5.811 1.00 95.31 193 TYR A O 1
ATOM 1510 N N . TYR A 1 194 ? -2.799 13.373 4.709 1.00 94.38 194 TYR A N 1
ATOM 1511 C CA . TYR A 1 194 ? -2.360 14.092 5.902 1.00 94.38 194 TYR A CA 1
ATOM 1512 C C . TYR A 1 194 ? -3.534 14.730 6.655 1.00 94.38 194 TYR A C 1
ATOM 1514 O O . TYR A 1 194 ? -3.652 14.572 7.869 1.00 94.38 194 TYR A O 1
ATOM 1522 N N . GLU A 1 195 ? -4.435 15.410 5.946 1.00 95.19 195 GLU A N 1
ATOM 1523 C CA . GLU A 1 195 ? -5.613 16.049 6.540 1.00 95.19 195 GLU A CA 1
ATOM 1524 C C . GLU A 1 195 ? -6.551 15.025 7.195 1.00 95.19 195 GLU A C 1
ATOM 1526 O O . GLU A 1 195 ? -6.978 15.218 8.339 1.00 95.19 195 GLU A O 1
ATOM 1531 N N . ALA A 1 196 ? -6.818 13.904 6.517 1.00 95.56 196 ALA A N 1
ATOM 1532 C CA . ALA A 1 196 ? -7.629 12.815 7.054 1.00 95.56 196 ALA A CA 1
ATOM 1533 C C . ALA A 1 196 ? -6.968 12.152 8.274 1.00 95.56 196 ALA A C 1
ATOM 1535 O O . ALA A 1 196 ? -7.646 11.870 9.265 1.00 95.56 196 ALA A O 1
ATOM 1536 N N . TRP A 1 197 ? -5.646 11.963 8.243 1.00 95.81 197 TRP A N 1
ATOM 1537 C CA . TRP A 1 197 ? -4.888 11.376 9.345 1.00 95.81 197 TRP A CA 1
ATOM 1538 C C . TRP A 1 197 ? -4.914 12.287 10.575 1.00 95.81 197 TRP A C 1
ATOM 1540 O O . TRP A 1 197 ? -5.223 11.831 11.675 1.00 95.81 197 TRP A O 1
ATOM 1550 N N . VAL A 1 198 ? -4.686 13.595 10.395 1.00 94.69 198 VAL A N 1
ATOM 1551 C CA . VAL A 1 198 ? -4.773 14.587 11.481 1.00 94.69 198 VAL A CA 1
ATOM 1552 C C . VAL A 1 198 ? -6.176 14.602 12.091 1.00 94.69 198 VAL A C 1
ATOM 1554 O O . VAL A 1 198 ? -6.313 14.647 13.317 1.00 94.69 198 VAL A O 1
ATOM 1557 N N . ALA A 1 199 ? -7.225 14.554 11.266 1.00 94.62 199 ALA A N 1
ATOM 1558 C CA . ALA A 1 199 ? -8.603 14.500 11.748 1.00 94.62 199 ALA A CA 1
ATOM 1559 C C . ALA A 1 199 ? -8.874 13.224 12.569 1.00 94.62 199 ALA A C 1
ATOM 1561 O O . ALA A 1 199 ? -9.409 13.307 13.679 1.00 94.62 199 ALA A O 1
ATOM 1562 N N . ALA A 1 200 ? -8.450 12.058 12.072 1.00 93.44 200 ALA A N 1
ATOM 1563 C CA . ALA A 1 200 ? -8.611 10.777 12.757 1.00 93.44 200 ALA A CA 1
ATOM 1564 C C . ALA A 1 200 ? -7.835 10.724 14.086 1.00 93.44 200 ALA A C 1
ATOM 1566 O O . ALA A 1 200 ? -8.388 10.328 15.116 1.00 93.44 200 ALA A O 1
ATOM 1567 N N . ALA A 1 201 ? -6.588 11.201 14.097 1.00 89.00 201 ALA A N 1
ATOM 1568 C CA . ALA A 1 201 ? -5.751 11.255 15.293 1.00 89.00 201 ALA A CA 1
ATOM 1569 C C . ALA A 1 201 ? -6.357 12.155 16.387 1.00 89.00 201 ALA A C 1
ATOM 1571 O O . ALA A 1 201 ? -6.368 11.784 17.560 1.00 89.00 201 ALA A O 1
ATOM 1572 N N . ARG A 1 202 ? -6.935 13.307 16.015 1.00 89.62 202 ARG A N 1
ATOM 1573 C CA . ARG A 1 202 ? -7.595 14.228 16.962 1.00 89.62 202 ARG A CA 1
ATOM 1574 C C . ARG A 1 202 ? -8.862 13.645 17.586 1.00 89.62 202 ARG A C 1
ATOM 1576 O O . ARG A 1 202 ? -9.110 13.857 18.775 1.00 89.62 202 ARG A O 1
ATOM 1583 N N . ASN A 1 203 ? -9.665 12.922 16.809 1.00 81.69 203 ASN A N 1
ATOM 1584 C CA . ASN A 1 203 ? -10.904 12.320 17.310 1.00 81.69 203 ASN A CA 1
ATOM 1585 C C . ASN A 1 203 ? -10.632 11.262 18.388 1.00 81.69 203 ASN A C 1
ATOM 1587 O O . ASN A 1 203 ? -11.383 11.162 19.357 1.00 81.69 203 ASN A O 1
ATOM 1591 N N . LYS A 1 204 ? -9.509 10.546 18.293 1.00 72.19 204 LYS A N 1
ATOM 1592 C CA . LYS A 1 204 ? -9.083 9.582 19.315 1.00 72.19 204 LYS A CA 1
ATOM 1593 C C . LYS A 1 204 ? -8.715 10.220 20.642 1.00 72.19 204 LYS A C 1
ATOM 1595 O O . LYS A 1 204 ? -9.111 9.709 21.686 1.00 72.19 204 LYS A O 1
ATOM 1600 N N . THR A 1 205 ? -8.000 11.344 20.615 1.00 62.22 205 THR A N 1
ATOM 1601 C CA . THR A 1 205 ? -7.649 12.069 21.844 1.00 62.22 205 THR A CA 1
ATOM 1602 C C . THR A 1 205 ? -8.903 12.503 22.602 1.00 62.22 205 THR A C 1
ATOM 1604 O O . THR A 1 205 ? -8.936 12.403 23.822 1.00 62.22 205 THR A O 1
ATOM 1607 N N . ARG A 1 206 ? -9.965 12.903 21.886 1.00 58.28 206 ARG A N 1
ATOM 1608 C CA . ARG A 1 206 ? -11.243 13.307 22.496 1.00 58.28 206 ARG A CA 1
ATOM 1609 C C . ARG A 1 206 ? -11.979 12.149 23.173 1.00 58.28 206 ARG A C 1
ATOM 1611 O O . ARG A 1 206 ? -12.457 12.321 24.291 1.00 58.28 206 ARG A O 1
ATOM 1618 N N . ILE A 1 207 ? -12.032 10.980 22.532 1.00 56.41 207 ILE A N 1
ATOM 1619 C CA . ILE A 1 207 ? -12.695 9.790 23.096 1.00 56.41 207 ILE A CA 1
ATOM 1620 C C . ILE A 1 207 ? -11.914 9.255 24.311 1.00 56.41 207 ILE A C 1
ATOM 1622 O O . ILE A 1 207 ? -12.516 8.850 25.304 1.00 56.41 207 ILE A O 1
ATOM 1626 N N . GLY A 1 208 ? -10.578 9.331 24.281 1.00 47.97 208 GLY A N 1
ATOM 1627 C CA . GLY A 1 208 ? -9.723 8.960 25.415 1.00 47.97 208 GLY A CA 1
ATOM 1628 C C . GLY A 1 208 ? -9.866 9.879 26.635 1.00 47.97 208 GLY A C 1
ATOM 1629 O O . GLY A 1 208 ? -9.714 9.416 27.760 1.00 47.97 208 GLY A O 1
ATOM 1630 N N . THR A 1 209 ? -10.213 11.157 26.445 1.00 41.62 209 THR A N 1
ATOM 1631 C CA . THR A 1 209 ? -10.465 12.095 27.557 1.00 41.62 209 THR A CA 1
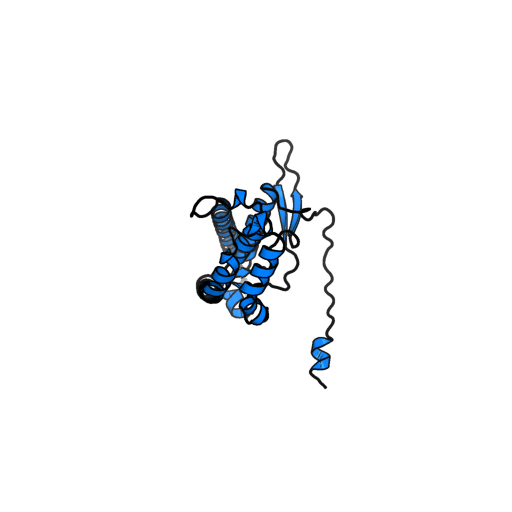ATOM 1632 C C . THR A 1 209 ? -11.859 11.972 28.178 1.00 41.62 209 THR A C 1
ATOM 1634 O O . THR A 1 209 ? -12.035 12.360 29.327 1.00 41.62 209 THR A O 1
ATOM 1637 N N . SER A 1 210 ? -12.847 11.415 27.468 1.00 40.34 210 SER A N 1
ATOM 1638 C CA . SER A 1 210 ? -14.207 11.209 28.000 1.00 40.34 210 SER A CA 1
ATOM 1639 C C . SER A 1 210 ? -14.383 9.912 28.799 1.00 40.34 210 SER A C 1
ATOM 1641 O O . SER A 1 210 ? -15.415 9.733 29.433 1.00 40.34 210 SER A O 1
ATOM 1643 N N . ALA A 1 211 ? -13.389 9.017 28.804 1.00 40.97 211 ALA A N 1
ATOM 1644 C CA . ALA A 1 211 ? -13.385 7.805 29.632 1.00 40.97 211 ALA A CA 1
ATOM 1645 C C . ALA A 1 211 ? -12.760 8.025 31.030 1.00 40.97 211 ALA A C 1
ATOM 1647 O O . ALA A 1 211 ? -12.470 7.068 31.748 1.00 40.97 211 ALA A O 1
ATOM 1648 N N . GLY A 1 212 ? -12.551 9.286 31.427 1.00 36.16 212 GLY A N 1
ATOM 1649 C CA . GLY A 1 212 ? -12.151 9.674 32.776 1.00 36.16 212 GLY A CA 1
ATOM 1650 C C . GLY A 1 212 ? -13.311 9.544 33.760 1.00 36.16 212 GLY A C 1
ATOM 1651 O O . GLY A 1 212 ? -13.978 10.523 34.054 1.00 36.16 212 GLY A O 1
ATOM 1652 N N . VAL A 1 213 ? -13.553 8.315 34.215 1.00 38.66 213 VAL A N 1
ATOM 1653 C CA . VAL A 1 213 ? -13.979 7.941 35.571 1.00 38.66 213 VAL A CA 1
ATOM 1654 C C . VAL A 1 213 ? -14.668 9.061 36.380 1.00 38.66 213 VAL A C 1
ATOM 1656 O O . VAL A 1 213 ? -14.030 9.767 37.159 1.00 38.66 213 VAL A O 1
ATOM 1659 N N . CYS A 1 214 ? -15.993 9.166 36.264 1.00 34.06 214 CYS A N 1
ATOM 1660 C CA . CYS A 1 214 ? -16.821 9.706 37.342 1.00 34.06 214 CYS A CA 1
ATOM 1661 C C . CYS A 1 214 ? -16.904 8.635 38.442 1.00 34.06 214 CYS A C 1
ATOM 1663 O O . CYS A 1 214 ? -17.775 7.771 38.407 1.00 34.06 214 CYS A O 1
ATOM 1665 N N . PHE A 1 215 ? -15.962 8.650 39.388 1.00 35.75 215 PHE A N 1
ATOM 1666 C CA . PHE A 1 215 ? -16.215 8.097 40.719 1.00 35.75 215 PHE A CA 1
ATOM 1667 C C . PHE A 1 215 ? -16.946 9.186 41.507 1.00 35.75 215 PHE A C 1
ATOM 1669 O O . PHE A 1 215 ? -16.308 10.003 42.169 1.00 35.75 215 PHE A O 1
ATOM 1676 N N . ASP A 1 216 ? -18.275 9.207 41.419 1.00 36.22 216 ASP A N 1
ATOM 1677 C CA . ASP A 1 216 ? -19.087 9.808 42.476 1.00 36.22 216 ASP A CA 1
ATOM 1678 C C . ASP A 1 216 ? -19.044 8.837 43.658 1.00 36.22 216 ASP A C 1
ATOM 1680 O O . ASP A 1 216 ? -19.739 7.822 43.709 1.00 36.22 216 ASP A O 1
ATOM 1684 N N . GLY A 1 217 ? -18.104 9.096 44.564 1.00 35.97 217 GLY A N 1
ATOM 1685 C CA . GLY A 1 217 ? -18.074 8.470 45.873 1.00 35.97 217 GLY A CA 1
ATOM 1686 C C . GLY A 1 217 ? -19.097 9.146 46.772 1.00 35.97 217 GLY A C 1
ATOM 1687 O O . GLY A 1 217 ? -18.742 10.070 47.498 1.00 35.97 217 GLY A O 1
ATOM 1688 N N . ASP A 1 218 ? -20.336 8.658 46.744 1.00 40.97 218 ASP A N 1
ATOM 1689 C CA . ASP A 1 218 ? -21.254 8.799 47.873 1.00 40.97 218 ASP A CA 1
ATOM 1690 C C . ASP A 1 218 ? -20.665 8.010 49.050 1.00 40.97 218 ASP A C 1
ATOM 1692 O O . ASP A 1 218 ? -20.711 6.778 49.098 1.00 40.97 218 ASP A O 1
ATOM 1696 N N . GLN A 1 219 ? -20.056 8.724 49.995 1.00 40.44 219 GLN A N 1
ATOM 1697 C CA . GLN A 1 219 ? -19.893 8.237 51.359 1.00 40.44 219 GLN A CA 1
ATOM 1698 C C . GLN A 1 219 ? -20.922 8.935 52.238 1.00 40.44 219 GLN A C 1
ATOM 1700 O O . GLN A 1 219 ? -20.640 9.950 52.871 1.00 40.44 219 GLN A O 1
ATOM 1705 N N . ASP A 1 220 ? -22.108 8.336 52.285 1.00 44.56 220 ASP A N 1
ATOM 1706 C CA . ASP A 1 220 ? -22.993 8.440 53.435 1.00 44.56 220 ASP A CA 1
ATOM 1707 C C . ASP A 1 220 ? -22.377 7.641 54.591 1.00 44.56 220 ASP A C 1
ATOM 1709 O O . ASP A 1 220 ? -22.313 6.411 54.563 1.00 44.56 220 ASP A O 1
ATOM 1713 N N . HIS A 1 221 ? -21.940 8.347 55.630 1.00 43.09 221 HIS A N 1
ATOM 1714 C CA . HIS A 1 221 ? -21.810 7.787 56.971 1.00 43.09 221 HIS A CA 1
ATOM 1715 C C . HIS A 1 221 ? -22.381 8.778 57.986 1.00 43.09 221 HIS A C 1
ATOM 1717 O O . HIS A 1 221 ? -21.664 9.585 58.572 1.00 43.09 221 HIS A O 1
ATOM 1723 N N . ASP A 1 222 ? -23.693 8.664 58.189 1.00 43.19 222 ASP A N 1
ATOM 1724 C CA . ASP A 1 222 ? -24.333 8.884 59.483 1.00 43.19 222 ASP A CA 1
ATOM 1725 C C . ASP A 1 222 ? -24.295 7.559 60.267 1.00 43.19 222 ASP A C 1
ATOM 1727 O O . ASP A 1 222 ? -24.680 6.508 59.740 1.00 43.19 222 ASP A O 1
ATOM 1731 N N . GLY A 1 223 ? -23.836 7.610 61.523 1.00 42.88 223 GLY A N 1
ATOM 1732 C CA . GLY A 1 223 ? -23.825 6.481 62.463 1.00 42.88 223 GLY A CA 1
ATOM 1733 C C . GLY A 1 223 ? -22.725 6.557 63.509 1.00 42.88 223 GLY A C 1
ATOM 1734 O O . GLY A 1 223 ? -21.652 5.972 63.251 1.00 42.88 223 GLY A O 1
#

Secondary structure (DSSP, 8-state):
--HHHHTT----------TT-B--SSSPPHHHHHHHHHHHHHHHHTS-HHHHHHHTPPBP-TT-BTTTB-HHHHHTHHHHHHHHHHHSHHHHGGGTTHHHHHHHHHHHHHHHHHHHHHHS-EEE-SS--GGGEEEEEEPP-TT-PPEEEEEE--GGG-EEE-THHHHHHHHHHHS-HHHH-STTS--HHHHHHHHHHHHHHHHHHHHHHHT------------

Organism: NCBI:txid708628

Radius of gyration: 22.43 Å; chains: 1; bounding box: 53×52×91 Å